Protein AF-A0A563DI06-F1 (afdb_monomer_lite)

Sequence (319 aa):
MKPRTPVGIIIIIAVCLITGAFLMLLQNFKFINNPIYLGTIVISIVLLLINNSIDSLIDAGKFKNLSEEEKNRYLELLKTPYFTRLWRDAFKRSKEEELGEIAILDHGYDGIQELDNQLPKWYIGLFAITITCGVIYFFAYIFTDFAHPIAEYDAEYKTQLAEIAEYEKTVPQATIETAQYNPEAIEEGEKIYNNLCITCHGEGATGGSGPNQTDDYWLNIVENDEFKNIVSVVWNGSKTNPTMRSFINSGELKGNDIVKVASYLVHLNETTKKNPDGSSAGKAPQGDIAPWVKNPQAIVEAAKKEGKEVKVVTEVSGN

Foldseek 3Di:
DADDDDLVVVLVVVLVVLQVVCCVVVVDDPCVPPPVSVVVSVVVSVVSVVVVVVVVVVVVVVLVPDDPVVNVVRVVNVVDDPVRCVVCVLVPADPCVVVVNFDWDPDDDPPHIDTPHDDDPVVVVVVVVVVVVVVVLVCCCVPHCPNPVVSVVVVVVVVVVVVVVVVCVVDPFADLVRQDQDLVLQVVLVVVCVVPVCVAQNDLSQGDVHHRLQFQFDPFAQAQDQLSSQLCCCQCNDPVDCVRHHCVVVVVDIRVSSSSNSNNSVVSNVPFDADQLRDGHHDDGDHAGGCNDPPRVSNQVVCVVVVHHHHYDNGNDHD

Radius of gyration: 40.08 Å; chains: 1; bounding box: 79×61×102 Å

Structure (mmCIF, N/CA/C/O backbone):
data_AF-A0A563DI06-F1
#
_entry.id   AF-A0A563DI06-F1
#
loop_
_atom_site.group_PDB
_atom_site.id
_atom_site.type_symbol
_atom_sit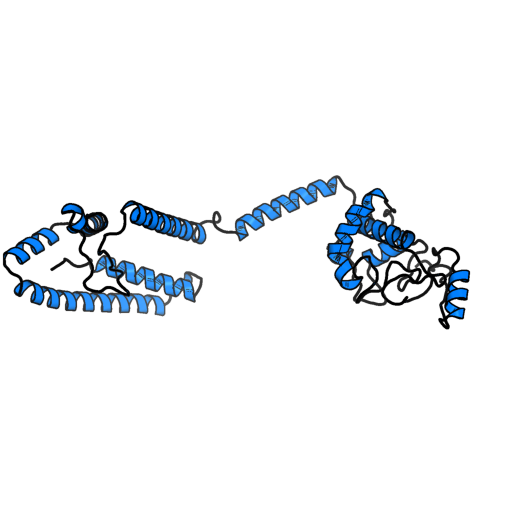e.label_atom_id
_atom_site.label_alt_id
_atom_site.label_comp_id
_atom_site.label_asym_id
_atom_site.label_entity_id
_atom_site.label_seq_id
_atom_site.pdbx_PDB_ins_code
_atom_site.Cartn_x
_atom_site.Cartn_y
_atom_site.Cartn_z
_atom_site.occupancy
_atom_site.B_iso_or_equiv
_atom_site.auth_seq_id
_atom_site.auth_comp_id
_atom_site.auth_asym_id
_atom_site.auth_atom_id
_atom_site.pdbx_PDB_model_num
ATOM 1 N N . MET A 1 1 ? -26.496 9.620 51.002 1.00 81.75 1 MET A N 1
ATOM 2 C CA . MET A 1 1 ? -25.947 8.327 50.511 1.00 81.75 1 MET A CA 1
ATOM 3 C C . MET A 1 1 ? -26.573 7.962 49.159 1.00 81.75 1 MET A C 1
ATOM 5 O O . MET A 1 1 ? -27.743 8.274 48.977 1.00 81.75 1 MET A O 1
ATOM 9 N N . LYS A 1 2 ? -25.844 7.348 48.209 1.00 83.00 2 LYS A N 1
ATOM 10 C CA . LYS A 1 2 ? -26.390 6.886 46.908 1.00 83.00 2 LYS A CA 1
ATOM 11 C C . LYS A 1 2 ? -26.472 5.352 46.875 1.00 83.00 2 LYS A C 1
ATOM 13 O O . LYS A 1 2 ? -25.539 4.728 47.374 1.00 83.00 2 LYS A O 1
ATOM 18 N N . PRO A 1 3 ? -27.522 4.733 46.299 1.00 88.06 3 PRO A N 1
ATOM 19 C CA . PRO A 1 3 ? -27.585 3.276 46.227 1.00 88.06 3 PRO A CA 1
ATOM 20 C C . PRO A 1 3 ? -26.597 2.724 45.194 1.00 88.06 3 PRO A C 1
ATOM 22 O O . PRO A 1 3 ? -26.403 3.317 44.129 1.00 88.06 3 PRO A O 1
ATOM 25 N N . ARG A 1 4 ? -25.993 1.577 45.504 1.00 88.44 4 ARG A N 1
ATOM 26 C CA . ARG A 1 4 ? -24.914 0.978 44.708 1.00 88.44 4 ARG A CA 1
ATOM 27 C C . ARG A 1 4 ? -25.365 0.395 43.374 1.00 88.44 4 ARG A C 1
ATOM 29 O O . ARG A 1 4 ? -26.551 0.131 43.151 1.00 88.44 4 ARG A O 1
ATOM 36 N N . THR A 1 5 ? -24.381 0.162 42.511 1.00 90.19 5 THR A N 1
ATOM 37 C CA . THR A 1 5 ? -24.525 -0.688 41.329 1.00 90.19 5 THR A CA 1
ATOM 38 C C . THR A 1 5 ? -24.765 -2.136 41.771 1.00 90.19 5 THR A C 1
ATOM 40 O O . THR A 1 5 ? -24.019 -2.634 42.614 1.00 90.19 5 THR A O 1
ATOM 43 N N . PRO A 1 6 ? -25.787 -2.824 41.234 1.00 93.56 6 PRO A N 1
ATOM 44 C CA . PRO A 1 6 ? -26.025 -4.235 41.510 1.00 93.56 6 PRO A CA 1
ATOM 45 C C . PRO A 1 6 ? -24.792 -5.097 41.219 1.00 93.56 6 PRO A C 1
ATOM 47 O O . PRO A 1 6 ? -24.194 -4.981 40.149 1.00 93.56 6 PRO A O 1
ATOM 50 N N . VAL A 1 7 ? -24.457 -6.016 42.130 1.00 94.00 7 VAL A N 1
ATOM 51 C CA . VAL A 1 7 ? -23.280 -6.896 41.998 1.00 94.00 7 VAL A CA 1
ATOM 52 C C . VAL A 1 7 ? -23.288 -7.712 40.703 1.00 94.00 7 VAL A C 1
ATOM 54 O O . VAL A 1 7 ? -22.243 -7.897 40.092 1.00 94.00 7 VAL A O 1
ATOM 57 N N . GLY A 1 8 ? -24.468 -8.120 40.222 1.00 94.12 8 GLY A N 1
ATOM 58 C CA . GLY A 1 8 ? -24.599 -8.830 38.948 1.00 94.12 8 GLY A CA 1
ATOM 59 C C . GLY A 1 8 ? -24.097 -8.017 37.751 1.00 94.12 8 GLY A C 1
ATOM 60 O O . GLY A 1 8 ? -23.449 -8.570 36.871 1.00 94.12 8 GLY A O 1
ATOM 61 N N . ILE A 1 9 ? -24.313 -6.698 37.745 1.00 92.19 9 ILE A N 1
ATOM 62 C CA . ILE A 1 9 ? -23.822 -5.814 36.675 1.00 92.19 9 ILE A CA 1
ATOM 63 C C . ILE A 1 9 ? -22.299 -5.696 36.744 1.00 92.19 9 ILE A C 1
ATOM 65 O O . ILE A 1 9 ? -21.632 -5.781 35.718 1.00 92.19 9 ILE A O 1
ATOM 69 N N . ILE A 1 10 ? -21.742 -5.564 37.951 1.00 93.56 10 ILE A N 1
ATOM 70 C CA . ILE A 1 10 ? -20.288 -5.512 38.163 1.00 93.56 10 ILE A CA 1
ATOM 71 C C . ILE A 1 10 ? -19.631 -6.817 37.688 1.00 93.56 10 ILE A C 1
ATOM 73 O O . ILE A 1 10 ? -18.612 -6.774 37.003 1.00 93.56 10 ILE A O 1
ATOM 77 N N . ILE A 1 11 ? -20.240 -7.967 37.995 1.00 96.94 11 ILE A N 1
ATOM 78 C CA . ILE A 1 11 ? -19.771 -9.280 37.538 1.00 96.94 11 ILE A CA 1
ATOM 79 C C . ILE A 1 11 ? -19.792 -9.366 36.009 1.00 96.94 11 ILE A C 1
ATOM 81 O O . ILE A 1 11 ? -18.790 -9.763 35.425 1.00 96.94 11 ILE A O 1
ATOM 85 N N . ILE A 1 12 ? -20.886 -8.963 35.353 1.00 95.88 12 ILE A N 1
ATOM 86 C CA . ILE A 1 12 ? -20.981 -8.981 33.883 1.00 95.88 12 ILE A CA 1
ATOM 87 C C . ILE A 1 12 ? -19.874 -8.125 33.260 1.00 95.88 12 ILE A C 1
ATOM 89 O O . ILE A 1 12 ? -19.160 -8.603 32.383 1.00 95.88 12 ILE A O 1
ATOM 93 N N . ILE A 1 13 ? -19.683 -6.895 33.748 1.00 93.12 13 ILE A N 1
ATOM 94 C CA . ILE A 1 13 ? -18.633 -5.994 33.252 1.00 93.12 13 ILE A CA 1
ATOM 95 C C . ILE A 1 13 ? -17.251 -6.633 33.425 1.00 93.12 13 ILE A C 1
ATOM 97 O O . ILE A 1 13 ? -16.466 -6.659 32.480 1.00 93.12 13 ILE A O 1
ATOM 101 N N . ALA A 1 14 ? -16.957 -7.187 34.603 1.00 95.50 14 ALA A N 1
ATOM 102 C CA . ALA A 1 14 ? -15.674 -7.829 34.866 1.00 95.50 14 ALA A CA 1
ATOM 103 C C . ALA A 1 14 ? -15.435 -9.046 33.959 1.00 95.50 14 ALA A C 1
ATOM 105 O O . ALA A 1 14 ? -14.349 -9.180 33.399 1.00 95.50 14 ALA A O 1
ATOM 106 N N . VAL A 1 15 ? -16.446 -9.896 33.755 1.00 96.44 15 VAL A N 1
ATOM 107 C CA . VAL A 1 15 ? -16.366 -11.042 32.835 1.00 96.44 15 VAL A CA 1
ATOM 108 C C . VAL A 1 15 ? -16.102 -10.567 31.406 1.00 96.44 15 VAL A C 1
ATOM 110 O O . VAL A 1 15 ? -15.218 -11.113 30.748 1.00 96.44 15 VAL A O 1
ATOM 113 N N . CYS A 1 16 ? -16.797 -9.528 30.934 1.00 94.00 16 CYS A N 1
ATOM 114 C CA . CYS A 1 16 ? -16.559 -8.947 29.611 1.00 94.00 16 CYS A CA 1
ATOM 115 C C . CYS A 1 16 ? -15.131 -8.404 29.466 1.00 94.00 16 CYS A C 1
ATOM 117 O O . CYS A 1 16 ? -14.481 -8.688 28.464 1.00 94.00 16 CYS A O 1
ATOM 119 N N . LEU A 1 17 ? -14.619 -7.678 30.466 1.00 93.12 17 LEU A N 1
ATOM 120 C CA . LEU A 1 17 ? -13.257 -7.132 30.448 1.00 93.12 17 LEU A CA 1
ATOM 121 C C . LEU A 1 17 ? -12.192 -8.235 30.452 1.00 93.12 17 LEU A C 1
ATOM 123 O O . LEU A 1 17 ? -11.255 -8.182 29.659 1.00 93.12 17 LEU A O 1
ATOM 127 N N . ILE A 1 18 ? -12.352 -9.256 31.298 1.00 95.94 18 ILE A N 1
ATOM 128 C CA . ILE A 1 18 ? -11.434 -10.402 31.351 1.00 95.94 18 ILE A CA 1
ATOM 129 C C . ILE A 1 18 ? -11.468 -11.161 30.020 1.00 95.94 18 ILE A C 1
ATOM 131 O O . ILE A 1 18 ? -10.420 -11.449 29.449 1.00 95.94 18 ILE A O 1
ATOM 135 N N . THR A 1 19 ? -12.659 -11.430 29.480 1.00 94.38 19 THR A N 1
ATOM 136 C CA . THR A 1 19 ? -12.814 -12.101 28.179 1.00 94.38 19 THR A CA 1
ATOM 137 C C . THR A 1 19 ? -12.170 -11.290 27.056 1.00 94.38 19 THR A C 1
ATOM 139 O O . THR A 1 19 ? -11.451 -11.852 26.234 1.00 94.38 19 THR A O 1
ATOM 142 N N . GLY A 1 20 ? -12.374 -9.969 27.047 1.00 91.31 20 GLY A N 1
ATOM 143 C CA . GLY A 1 20 ? -11.749 -9.058 26.091 1.00 91.31 20 GLY A CA 1
ATOM 144 C C . GLY A 1 20 ? -10.223 -9.070 26.181 1.00 91.31 20 GLY A C 1
ATOM 145 O O . GLY A 1 20 ? -9.556 -9.145 25.154 1.00 91.31 20 GLY A O 1
ATOM 146 N N . ALA A 1 21 ? -9.660 -9.088 27.393 1.00 92.88 21 ALA A N 1
ATOM 147 C CA . ALA A 1 21 ? -8.215 -9.184 27.595 1.00 92.88 21 ALA A CA 1
ATOM 148 C C . ALA A 1 21 ? -7.636 -10.508 27.062 1.00 92.88 21 ALA A C 1
ATOM 150 O O . ALA A 1 21 ? -6.609 -10.502 26.384 1.00 92.88 21 ALA A O 1
ATOM 151 N N . PHE A 1 22 ? -8.309 -11.639 27.305 1.00 95.62 22 PHE A N 1
ATOM 152 C CA . PHE A 1 22 ? -7.900 -12.936 26.751 1.00 95.62 22 PHE A CA 1
ATOM 153 C C . PHE A 1 22 ? -8.015 -12.976 25.225 1.00 95.62 22 PHE A C 1
ATOM 155 O O . PHE A 1 22 ? -7.110 -13.478 24.560 1.00 95.62 22 PHE A O 1
ATOM 162 N N . LEU A 1 23 ? -9.089 -12.416 24.661 1.00 92.38 23 LEU A N 1
ATOM 163 C CA . LEU A 1 23 ? -9.268 -12.322 23.214 1.00 92.38 23 LEU A CA 1
ATOM 164 C C . LEU A 1 23 ? -8.180 -11.459 22.568 1.00 92.38 23 LEU A C 1
ATOM 166 O O . LEU A 1 23 ? -7.648 -11.839 21.532 1.00 92.38 23 LEU A O 1
ATOM 170 N N . MET A 1 24 ? -7.804 -10.347 23.201 1.00 90.75 24 MET A N 1
ATOM 171 C CA . MET A 1 24 ? -6.736 -9.471 22.720 1.00 90.75 24 MET A CA 1
ATOM 172 C C . MET A 1 24 ? -5.363 -10.161 22.744 1.00 90.75 24 MET A C 1
ATOM 174 O O . MET A 1 24 ? -4.593 -10.021 21.799 1.00 90.75 24 MET A O 1
ATOM 178 N N . LEU A 1 25 ? -5.063 -10.923 23.801 1.00 91.25 25 LEU A N 1
ATOM 179 C CA . LEU A 1 25 ? -3.773 -11.606 23.964 1.00 91.25 25 LEU A CA 1
ATOM 180 C C . LEU A 1 25 ? -3.636 -12.859 23.094 1.00 91.25 25 LEU A C 1
ATOM 182 O O . LEU A 1 25 ? -2.549 -13.147 22.603 1.00 91.25 25 LEU A O 1
ATOM 186 N N . LEU A 1 26 ? -4.714 -13.630 22.933 1.00 91.56 26 LEU A N 1
ATOM 187 C CA . LEU A 1 26 ? -4.677 -14.933 22.261 1.00 91.56 26 LEU A CA 1
ATOM 188 C C . LEU A 1 26 ? -5.223 -14.887 20.828 1.00 91.56 26 LEU A C 1
ATOM 190 O O . LEU A 1 26 ? -5.021 -15.839 20.078 1.00 91.56 26 LEU A O 1
ATOM 194 N N . GLN A 1 27 ? -5.914 -13.808 20.448 1.00 89.81 27 GLN A N 1
ATOM 195 C CA . GLN A 1 27 ? -6.465 -13.560 19.108 1.00 89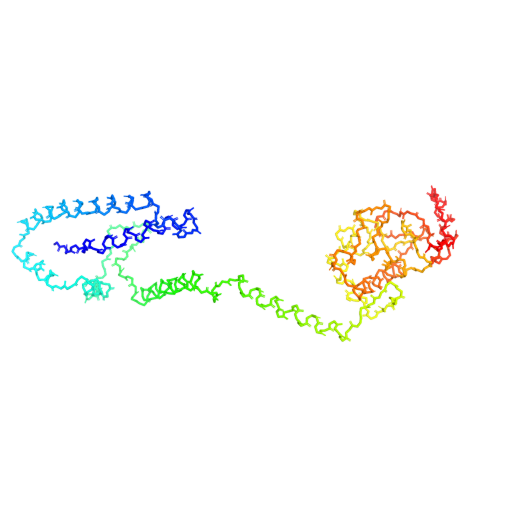.81 27 GLN A CA 1
ATOM 196 C C . GLN A 1 27 ? -7.385 -14.672 18.566 1.00 89.81 27 GLN A C 1
ATOM 198 O O . GLN A 1 27 ? -7.560 -14.824 17.361 1.00 89.81 27 GLN A O 1
ATOM 203 N N . ASN A 1 28 ? -7.984 -15.485 19.440 1.00 90.56 28 ASN A N 1
ATOM 204 C CA . ASN A 1 28 ? -8.944 -16.529 19.073 1.00 90.56 28 ASN A CA 1
ATOM 205 C C . ASN A 1 28 ? -9.830 -16.896 20.272 1.00 90.56 28 ASN A C 1
ATOM 207 O O . ASN A 1 28 ? -9.439 -16.641 21.400 1.00 90.56 28 ASN A O 1
ATOM 211 N N . PHE A 1 29 ? -10.975 -17.554 20.064 1.00 92.00 29 PHE A N 1
ATOM 212 C CA . PHE A 1 29 ? -11.907 -17.933 21.146 1.00 92.00 29 PHE A CA 1
ATOM 213 C C . PHE A 1 29 ? -11.662 -19.315 21.784 1.00 92.00 29 PHE A C 1
ATOM 215 O O . PHE A 1 29 ? -12.406 -19.722 22.677 1.00 92.00 29 PHE A O 1
ATOM 222 N N . LYS A 1 30 ? -10.621 -20.063 21.386 1.00 92.50 30 LYS A N 1
ATOM 223 C CA . LYS A 1 30 ? -10.380 -21.423 21.918 1.00 92.50 30 LYS A CA 1
ATOM 224 C C . LYS A 1 30 ? -10.053 -21.423 23.415 1.00 92.50 30 LYS A C 1
ATOM 226 O O . LYS A 1 30 ? -10.205 -22.451 24.073 1.00 92.50 30 LYS A O 1
ATOM 231 N N . PHE A 1 31 ? -9.643 -20.281 23.969 1.00 94.50 31 PHE A N 1
ATOM 232 C CA . PHE A 1 31 ? -9.343 -20.137 25.393 1.00 94.50 31 PHE A CA 1
ATOM 233 C C . PHE A 1 31 ? -10.563 -20.269 26.309 1.00 94.50 31 PHE A C 1
ATOM 235 O O . PHE A 1 31 ? -10.370 -20.474 27.501 1.00 94.50 31 PHE A O 1
ATOM 242 N N . ILE A 1 32 ? -11.798 -20.173 25.800 1.00 95.81 32 ILE A N 1
ATOM 243 C CA . ILE A 1 32 ? -13.008 -20.216 26.642 1.00 95.81 32 ILE A CA 1
ATOM 244 C C . ILE A 1 32 ? -13.086 -21.516 27.460 1.00 95.81 32 ILE A C 1
ATOM 246 O O . ILE A 1 32 ? -13.534 -21.504 28.603 1.00 95.81 32 ILE A O 1
ATOM 250 N N . ASN A 1 33 ? -12.588 -22.625 26.908 1.00 93.31 33 ASN A N 1
ATOM 251 C CA . ASN A 1 33 ? -12.546 -23.921 27.592 1.00 93.31 33 ASN A CA 1
ATOM 252 C C . ASN A 1 33 ? -11.221 -24.169 28.337 1.00 93.31 33 ASN A C 1
ATOM 254 O O . ASN A 1 33 ? -10.995 -25.261 28.854 1.00 93.31 33 ASN A O 1
ATOM 258 N N . ASN A 1 34 ? -10.314 -23.189 28.371 1.00 95.31 34 ASN A N 1
ATOM 259 C CA . ASN A 1 34 ? -9.024 -23.325 29.033 1.00 95.31 34 ASN A CA 1
ATOM 260 C C . ASN A 1 34 ? -9.197 -23.222 30.564 1.00 95.31 34 ASN A C 1
ATOM 262 O O . ASN A 1 34 ? -9.802 -22.255 31.040 1.00 95.31 34 ASN A O 1
ATOM 266 N N . PRO A 1 35 ? -8.623 -24.152 31.354 1.00 96.88 35 PRO A N 1
ATOM 267 C CA . PRO A 1 35 ? -8.695 -24.113 32.814 1.00 96.88 35 PRO A CA 1
ATOM 268 C C . PRO A 1 35 ? -8.202 -22.804 33.440 1.00 96.88 35 PRO A C 1
ATOM 270 O O . PRO A 1 35 ? -8.744 -22.381 34.456 1.00 96.88 35 PRO A O 1
ATOM 273 N N . ILE A 1 36 ? -7.207 -22.145 32.836 1.00 95.94 36 ILE A N 1
ATOM 274 C CA . ILE A 1 36 ? -6.675 -20.865 33.321 1.00 95.94 36 ILE A CA 1
ATOM 275 C C . ILE A 1 36 ? -7.743 -19.779 33.205 1.00 95.94 36 ILE A C 1
ATOM 277 O O . ILE A 1 36 ? -8.025 -19.109 34.191 1.00 95.94 36 ILE A O 1
ATOM 281 N N . TYR A 1 37 ? -8.376 -19.646 32.036 1.00 97.19 37 TYR A N 1
ATOM 282 C CA . TYR A 1 37 ? -9.444 -18.668 31.817 1.00 97.19 37 TYR A CA 1
ATOM 283 C C . TYR A 1 37 ? -10.618 -18.902 32.775 1.00 97.19 37 TYR A C 1
ATOM 285 O O . TYR A 1 37 ? -11.043 -17.983 33.475 1.00 97.19 37 TYR A O 1
ATOM 293 N N . LEU A 1 38 ? -11.095 -20.148 32.869 1.00 97.38 38 LEU A N 1
ATOM 294 C CA . LEU A 1 38 ? -12.183 -20.513 33.779 1.00 97.38 38 LEU A CA 1
ATOM 295 C C . LEU A 1 38 ? -11.813 -20.228 35.241 1.00 97.38 38 LEU A C 1
ATOM 297 O O . LEU A 1 38 ? -12.615 -19.656 35.980 1.00 97.38 38 LEU A O 1
ATOM 301 N N . GLY A 1 39 ? -10.585 -20.564 35.645 1.00 97.75 39 GLY A N 1
ATOM 302 C CA . GLY A 1 39 ? -10.052 -20.264 36.970 1.00 97.75 39 GLY A CA 1
ATOM 303 C C . GLY A 1 39 ? -10.017 -18.764 37.258 1.00 97.75 39 GLY A C 1
ATOM 304 O O . GLY A 1 39 ? -10.474 -18.342 38.319 1.00 97.75 39 GLY A O 1
ATOM 305 N N . THR A 1 40 ? -9.550 -17.945 36.310 1.00 97.31 40 THR A N 1
ATOM 306 C CA . THR A 1 40 ? -9.557 -16.480 36.432 1.00 97.31 40 THR A CA 1
ATOM 307 C C . THR A 1 40 ? -10.975 -15.947 36.625 1.00 97.31 40 THR A C 1
ATOM 309 O O . THR A 1 40 ? -11.203 -15.191 37.564 1.00 97.31 40 THR A O 1
ATOM 312 N N . ILE A 1 41 ? -11.943 -16.382 35.809 1.00 97.94 41 ILE A N 1
ATOM 313 C CA . ILE A 1 41 ? -13.345 -15.952 35.931 1.00 97.94 41 ILE A CA 1
ATOM 314 C C . ILE A 1 41 ? -13.916 -16.303 37.309 1.00 97.94 41 ILE A C 1
ATOM 316 O O . ILE A 1 41 ? -14.486 -15.439 37.976 1.00 97.94 41 ILE A O 1
ATOM 320 N N . VAL A 1 42 ? -13.732 -17.544 37.768 1.00 98.12 42 VAL A N 1
ATOM 321 C CA . VAL A 1 42 ? -14.237 -17.995 39.074 1.00 98.12 42 VAL A CA 1
ATOM 322 C C . VAL A 1 42 ? -13.609 -17.194 40.215 1.00 98.12 42 VAL A C 1
ATOM 324 O O . VAL A 1 42 ? -14.336 -16.682 41.066 1.00 98.12 42 VAL A O 1
ATOM 327 N N . ILE A 1 43 ? -12.281 -17.034 40.223 1.00 98.00 43 ILE A N 1
ATOM 328 C CA . ILE A 1 43 ? -11.572 -16.267 41.258 1.00 98.00 43 ILE A CA 1
ATOM 329 C C . ILE A 1 43 ? -12.053 -14.813 41.270 1.00 98.00 43 ILE A C 1
ATOM 331 O O . ILE A 1 43 ? -12.370 -14.282 42.334 1.00 98.00 43 ILE A O 1
ATOM 335 N N . SER A 1 44 ? -12.170 -14.174 40.103 1.00 97.44 44 SER A N 1
ATOM 336 C CA . SER A 1 44 ? -12.657 -12.798 39.996 1.00 97.44 44 SER A CA 1
ATOM 337 C C . SER A 1 44 ? -14.089 -12.645 40.508 1.00 97.44 44 SER A C 1
ATOM 339 O O . SER A 1 44 ? -14.362 -11.703 41.249 1.00 97.44 44 SER A O 1
ATOM 341 N N . ILE A 1 45 ? -14.996 -13.577 40.192 1.00 97.69 45 ILE A N 1
ATOM 342 C CA . ILE A 1 45 ? -16.372 -13.559 40.717 1.00 97.69 45 ILE A CA 1
ATOM 343 C C . ILE A 1 45 ? -16.366 -13.673 42.244 1.00 97.69 45 ILE A C 1
ATOM 345 O O . ILE A 1 45 ? -17.042 -12.894 42.915 1.00 97.69 45 ILE A O 1
ATOM 349 N N . VAL A 1 46 ? -15.583 -14.597 42.806 1.00 97.88 46 VAL A N 1
ATOM 350 C CA . VAL A 1 46 ? -15.478 -14.771 44.263 1.00 97.88 46 VAL A CA 1
ATOM 351 C C . VAL A 1 46 ? -14.965 -13.494 44.932 1.00 97.88 46 VAL A C 1
ATOM 353 O O . VAL A 1 46 ? -15.573 -13.027 45.895 1.00 97.88 46 VAL A O 1
ATOM 356 N N . LEU A 1 47 ? -13.904 -12.881 44.400 1.00 97.38 47 LEU A N 1
ATOM 357 C CA . LEU A 1 47 ? -13.365 -11.622 44.922 1.00 97.38 47 LEU A CA 1
ATOM 358 C C . LEU A 1 47 ? -14.394 -10.484 44.866 1.00 97.38 47 LEU A C 1
ATOM 360 O O . LEU A 1 47 ? -14.527 -9.733 45.831 1.00 97.38 47 LEU A O 1
ATOM 364 N N . LEU A 1 48 ? -15.170 -10.383 43.783 1.00 97.19 48 LEU A N 1
ATOM 365 C CA . LEU A 1 48 ? -16.232 -9.382 43.653 1.00 97.19 48 LEU A CA 1
ATOM 366 C C . LEU A 1 48 ? -17.377 -9.603 44.650 1.00 97.19 48 LEU A C 1
ATOM 368 O O . LEU A 1 48 ? -17.906 -8.634 45.193 1.00 97.19 48 LEU A O 1
ATOM 372 N N . LEU A 1 49 ? -17.746 -10.856 44.933 1.00 97.06 49 LEU A N 1
ATOM 373 C CA . LEU A 1 49 ? -18.761 -11.185 45.940 1.00 97.06 49 LEU A CA 1
ATOM 374 C C . LEU A 1 49 ? -18.283 -10.874 47.366 1.00 97.06 49 LEU A C 1
ATOM 376 O O . LEU A 1 49 ? -19.063 -10.357 48.174 1.00 97.06 49 LEU A O 1
ATOM 380 N N . ILE A 1 50 ? -17.004 -11.134 47.662 1.00 96.69 50 ILE A N 1
ATOM 381 C CA . ILE A 1 50 ? -16.369 -10.744 48.928 1.00 96.69 50 ILE A CA 1
ATOM 382 C C . ILE A 1 50 ? -16.390 -9.222 49.058 1.00 96.69 50 ILE A C 1
ATOM 384 O O . ILE A 1 50 ? -16.872 -8.705 50.067 1.00 96.69 50 ILE A O 1
ATOM 388 N N . ASN A 1 51 ? -15.946 -8.503 48.024 1.00 95.88 51 ASN A N 1
ATOM 389 C CA . ASN A 1 51 ? -15.936 -7.045 48.035 1.00 95.88 51 ASN A CA 1
ATOM 390 C C . ASN A 1 51 ? -17.349 -6.475 48.223 1.00 95.88 51 ASN A C 1
ATOM 392 O O . ASN A 1 51 ? -17.552 -5.641 49.095 1.00 95.88 51 ASN A O 1
ATOM 396 N N . ASN A 1 52 ? -18.349 -7.004 47.507 1.00 95.56 52 ASN A N 1
ATOM 397 C CA . ASN A 1 52 ? -19.749 -6.607 47.673 1.00 95.56 52 ASN A CA 1
ATOM 398 C C . ASN A 1 52 ? -20.260 -6.837 49.108 1.00 95.56 52 ASN A C 1
ATOM 400 O O . ASN A 1 52 ? -21.031 -6.033 49.628 1.00 95.56 52 ASN A O 1
ATOM 404 N N . SER A 1 53 ? -19.820 -7.912 49.765 1.00 94.56 53 SER A N 1
ATOM 405 C CA . SER A 1 53 ? -20.176 -8.199 51.161 1.00 94.56 53 SER A CA 1
ATOM 406 C C . SER A 1 53 ? -19.541 -7.205 52.138 1.00 94.56 53 SER A C 1
ATOM 408 O O . SER A 1 53 ? -20.230 -6.684 53.016 1.00 94.56 53 SER A O 1
ATOM 410 N N . ILE A 1 54 ? -18.248 -6.904 51.968 1.00 95.31 54 ILE A N 1
ATOM 411 C CA . ILE A 1 54 ? -17.526 -5.890 52.759 1.00 95.31 54 ILE A CA 1
ATOM 412 C C . ILE A 1 54 ? -18.203 -4.534 52.598 1.00 95.31 54 ILE A C 1
ATOM 414 O O . ILE A 1 54 ? -18.536 -3.860 53.574 1.00 95.31 54 ILE A O 1
ATOM 418 N N . ASP A 1 55 ? -18.473 -4.179 51.350 1.00 93.12 55 ASP A N 1
ATOM 419 C CA . ASP A 1 55 ? -19.212 -2.997 50.986 1.00 93.12 55 ASP A CA 1
ATOM 420 C C . ASP A 1 55 ? -20.548 -2.983 51.750 1.00 93.12 55 ASP A C 1
ATOM 422 O O . ASP A 1 55 ? -20.870 -1.994 52.411 1.00 93.12 55 ASP A O 1
ATOM 426 N N . SER A 1 56 ? -21.371 -4.035 51.729 1.00 91.75 56 SER A N 1
ATOM 427 C CA . SER A 1 56 ? -22.661 -4.049 52.450 1.00 91.75 56 SER A CA 1
ATOM 428 C C . SER A 1 56 ? -22.538 -3.704 53.940 1.00 91.75 56 SER A C 1
ATOM 430 O O . SER A 1 56 ? -23.390 -2.985 54.466 1.00 91.75 56 SER A O 1
ATOM 432 N N . LEU A 1 57 ? -21.458 -4.123 54.604 1.00 93.50 57 LEU A N 1
ATOM 433 C CA . LEU A 1 57 ? -21.179 -3.761 55.998 1.00 93.50 57 LEU A CA 1
ATOM 434 C C . LEU A 1 57 ? -20.847 -2.271 56.154 1.00 93.50 57 LEU A C 1
ATOM 436 O O . LEU A 1 57 ? -21.369 -1.608 57.054 1.00 93.50 57 LEU A O 1
ATOM 440 N N . ILE A 1 58 ? -20.025 -1.726 55.254 1.00 92.31 58 ILE A N 1
ATOM 441 C CA . ILE A 1 58 ? -19.685 -0.296 55.227 1.00 92.31 58 ILE A CA 1
ATOM 442 C C . ILE A 1 58 ? -20.948 0.552 55.030 1.00 92.31 58 ILE A C 1
ATOM 444 O O . ILE A 1 58 ? -21.132 1.564 55.708 1.00 92.31 58 ILE A O 1
ATOM 448 N N . ASP A 1 59 ? -21.840 0.137 54.128 1.00 89.94 59 ASP A N 1
ATOM 449 C CA . ASP A 1 59 ? -23.090 0.851 53.865 1.00 89.94 59 ASP A CA 1
ATOM 450 C C . ASP A 1 59 ? -24.040 0.809 55.059 1.00 89.94 59 ASP A C 1
ATOM 452 O O . ASP A 1 59 ? -24.638 1.831 55.394 1.00 89.94 59 ASP A O 1
ATOM 456 N N . ALA A 1 60 ? -24.134 -0.329 55.748 1.00 90.75 60 ALA A N 1
ATOM 457 C CA . ALA A 1 60 ? -24.906 -0.428 56.982 1.00 90.75 60 ALA A CA 1
ATOM 458 C C . ALA A 1 60 ? -24.377 0.535 58.060 1.00 90.75 60 ALA A C 1
ATOM 460 O O . ALA A 1 60 ? -25.165 1.166 58.764 1.00 90.75 60 ALA A O 1
ATOM 461 N N . GLY A 1 61 ? -23.052 0.694 58.166 1.00 92.44 61 GLY A N 1
ATOM 462 C CA . GLY A 1 61 ? -22.425 1.681 59.049 1.00 92.44 61 GLY A CA 1
ATOM 463 C C . GLY A 1 61 ? -22.770 3.121 58.661 1.00 92.44 61 GLY A C 1
ATOM 464 O O . GLY A 1 61 ? -23.225 3.894 59.501 1.00 92.44 61 GLY A O 1
ATOM 465 N N . LYS A 1 62 ? -22.629 3.468 57.375 1.00 91.12 62 LYS A N 1
ATOM 466 C CA . LYS A 1 62 ? -22.978 4.799 56.851 1.00 91.12 62 LYS A CA 1
ATOM 467 C C . LYS A 1 62 ? -24.452 5.133 57.071 1.00 91.12 62 LYS A C 1
ATOM 469 O O . LYS A 1 62 ? -24.757 6.245 57.485 1.00 91.12 62 LYS A O 1
ATOM 474 N N . PHE A 1 63 ? -25.351 4.177 56.841 1.00 92.75 63 PHE A N 1
ATOM 475 C CA . PHE A 1 63 ? -26.794 4.370 56.981 1.00 92.75 63 PHE A CA 1
ATOM 476 C C . PHE A 1 63 ? -27.214 4.706 58.421 1.00 92.75 63 PHE A C 1
ATOM 478 O O . PHE A 1 63 ? -28.119 5.515 58.621 1.00 92.75 63 PHE A O 1
ATOM 485 N N . LYS A 1 64 ? -26.535 4.146 59.434 1.00 92.50 64 LYS A N 1
ATOM 486 C CA . LYS A 1 64 ? -26.797 4.468 60.850 1.00 92.50 64 LYS A CA 1
ATOM 487 C C . LYS A 1 64 ? -26.507 5.928 61.195 1.00 92.50 64 LYS A C 1
ATOM 489 O O . LYS A 1 64 ? -27.200 6.485 62.038 1.00 92.50 64 LYS A O 1
ATOM 494 N N . ASN A 1 65 ? -25.524 6.528 60.527 1.00 92.25 65 ASN A N 1
ATOM 495 C CA . ASN A 1 65 ? -25.059 7.889 60.794 1.00 92.25 65 ASN A CA 1
ATOM 496 C C . ASN A 1 65 ? -25.838 8.968 60.019 1.00 92.25 65 ASN A C 1
ATOM 498 O O . ASN A 1 65 ? -25.502 10.143 60.127 1.00 92.25 65 ASN A O 1
ATOM 502 N N . LEU A 1 66 ? -26.844 8.590 59.223 1.00 92.44 66 LEU A N 1
ATOM 503 C CA . LEU A 1 66 ? -27.689 9.532 58.485 1.00 92.44 66 LEU A CA 1
ATOM 504 C C . LEU A 1 66 ? -28.770 10.141 59.388 1.00 92.44 66 LEU A C 1
ATOM 506 O O . LEU A 1 66 ? -29.270 9.483 60.305 1.00 92.44 66 LEU A O 1
ATOM 510 N N . SER A 1 67 ? -29.190 11.368 59.079 1.00 94.50 67 SER A N 1
ATOM 511 C CA . SER A 1 67 ? -30.416 11.946 59.641 1.00 94.50 67 SER A CA 1
ATOM 512 C C . SER A 1 67 ? -31.664 11.173 59.183 1.00 94.50 67 SER A C 1
ATOM 514 O O . SER A 1 67 ? -31.640 10.466 58.173 1.00 94.50 67 SER A O 1
ATOM 516 N N . GLU A 1 68 ? -32.784 11.300 59.902 1.00 93.75 68 GLU A N 1
ATOM 517 C CA . GLU A 1 68 ? -34.033 10.605 59.538 1.00 93.75 68 GLU A CA 1
ATOM 518 C C . GLU A 1 68 ? -34.560 11.010 58.152 1.00 93.75 68 GLU A C 1
ATOM 520 O O . GLU A 1 68 ? -35.051 10.171 57.394 1.00 93.75 68 GLU A O 1
ATOM 525 N N . GLU A 1 69 ? -34.385 12.274 57.767 1.00 92.31 69 GLU A N 1
ATOM 526 C CA . GLU A 1 69 ? -34.746 12.756 56.432 1.00 92.31 69 GLU A CA 1
ATOM 527 C C . GLU A 1 69 ? -33.894 12.087 55.340 1.00 92.31 69 GLU A C 1
ATOM 529 O O . GLU A 1 69 ? -34.411 11.581 54.339 1.00 92.31 69 GLU A O 1
ATOM 534 N N . GLU A 1 70 ? -32.580 11.997 55.557 1.00 89.81 70 GLU A N 1
ATOM 535 C CA . GLU A 1 70 ? -31.661 11.341 54.626 1.00 89.81 70 GLU A CA 1
ATOM 536 C C . GLU A 1 70 ? -31.909 9.834 54.514 1.00 89.81 70 GLU A C 1
ATOM 538 O O . GLU A 1 70 ? -31.787 9.276 53.417 1.00 89.81 70 GLU A O 1
ATOM 543 N N . LYS A 1 71 ? -32.277 9.170 55.619 1.00 92.38 71 LYS A N 1
ATOM 544 C CA . LYS A 1 71 ? -32.666 7.752 55.616 1.00 92.38 71 LYS A CA 1
ATOM 545 C C . LYS A 1 71 ? -33.906 7.529 54.761 1.00 92.38 71 LYS A C 1
ATOM 547 O O . LYS A 1 71 ? -33.881 6.663 53.886 1.00 92.38 71 LYS A O 1
ATOM 552 N N . ASN A 1 72 ? -34.954 8.328 54.958 1.00 92.38 72 ASN A N 1
ATOM 553 C CA . ASN A 1 72 ? -36.195 8.220 54.188 1.00 92.38 72 ASN A CA 1
ATOM 554 C C . ASN A 1 72 ? -35.950 8.436 52.691 1.00 92.38 72 ASN A C 1
ATOM 556 O O . ASN A 1 72 ? -36.368 7.617 51.870 1.00 92.38 72 ASN A O 1
ATOM 560 N N . ARG A 1 73 ? -35.167 9.462 52.337 1.00 89.44 73 ARG A N 1
ATOM 561 C CA . ARG A 1 73 ? -34.768 9.720 50.948 1.00 89.44 73 ARG A CA 1
ATOM 562 C C . ARG A 1 73 ? -33.977 8.557 50.344 1.00 89.44 73 ARG A C 1
ATOM 564 O O . ARG A 1 73 ? -34.173 8.208 49.181 1.00 89.44 73 ARG A O 1
ATOM 571 N N . TYR A 1 74 ? -33.075 7.943 51.108 1.00 89.94 74 TYR A N 1
ATOM 572 C CA . TYR A 1 74 ? -32.310 6.784 50.646 1.00 89.94 74 TYR A CA 1
ATOM 573 C C . TYR A 1 74 ? -33.197 5.551 50.414 1.00 89.94 74 TYR A C 1
ATOM 575 O O . TYR A 1 74 ? -33.071 4.890 49.382 1.00 89.94 74 TYR A O 1
ATOM 583 N N . LEU A 1 75 ? -34.125 5.268 51.332 1.00 91.19 75 LEU A N 1
ATOM 584 C CA . LEU A 1 75 ? -35.082 4.164 51.204 1.00 91.19 75 LEU A CA 1
ATOM 585 C C . LEU A 1 75 ? -36.012 4.347 50.002 1.00 91.19 75 LEU A C 1
ATOM 587 O O . LEU A 1 75 ? -36.341 3.379 49.320 1.00 91.19 75 LEU A O 1
ATOM 591 N N . GLU A 1 76 ? -36.407 5.580 49.702 1.00 90.38 76 GLU A N 1
ATOM 592 C CA . GLU A 1 76 ? -37.192 5.884 48.509 1.00 90.38 76 GLU A CA 1
ATOM 593 C C . GLU A 1 76 ? -36.389 5.665 47.219 1.00 90.38 76 GLU A C 1
ATOM 595 O O . GLU A 1 76 ? -36.883 5.049 46.274 1.00 90.38 76 GLU A O 1
ATOM 600 N N . LEU A 1 77 ? -35.110 6.057 47.199 1.00 87.06 77 LEU A N 1
ATOM 601 C CA . LEU A 1 77 ? -34.217 5.787 46.068 1.00 87.06 77 LEU A CA 1
ATOM 602 C C . LEU A 1 77 ? -34.012 4.285 45.811 1.00 87.06 77 LEU A C 1
ATOM 604 O O . LEU A 1 77 ? -33.850 3.891 44.652 1.00 87.06 77 LEU A O 1
ATOM 608 N N . LEU A 1 78 ? -34.041 3.443 46.850 1.00 88.88 78 LEU A N 1
ATOM 609 C CA . LEU A 1 78 ? -33.957 1.982 46.716 1.00 88.88 78 LEU A CA 1
ATOM 610 C C . LEU A 1 78 ? -35.182 1.364 46.027 1.00 88.88 78 LEU A C 1
ATOM 612 O O . LEU A 1 78 ? -35.051 0.305 45.420 1.00 88.88 78 LEU A O 1
ATOM 616 N N . LYS A 1 79 ? -36.348 2.026 46.064 1.00 91.94 79 LYS A N 1
ATOM 617 C CA . LYS A 1 79 ? -37.558 1.563 45.359 1.00 91.94 79 LYS A CA 1
ATOM 618 C C . LYS A 1 79 ? -37.456 1.737 43.843 1.00 91.94 79 LYS A C 1
ATOM 620 O O . LYS A 1 79 ? -38.186 1.085 43.103 1.00 91.94 79 LYS A O 1
ATOM 625 N N . THR A 1 80 ? -36.569 2.613 43.366 1.00 88.69 80 THR A N 1
ATOM 626 C CA . THR A 1 80 ? -36.369 2.831 41.927 1.00 88.69 80 THR A CA 1
ATOM 627 C C . THR A 1 80 ? -35.398 1.800 41.335 1.00 88.69 80 THR A C 1
ATOM 629 O O . THR A 1 80 ? -34.295 1.643 41.871 1.00 88.69 80 THR A O 1
ATOM 632 N N . PRO A 1 81 ? -35.748 1.114 40.225 1.00 92.06 81 PRO A N 1
ATOM 633 C CA . PRO A 1 81 ? -34.848 0.168 39.569 1.00 92.06 81 PRO A CA 1
ATOM 634 C C . PRO A 1 81 ? -33.533 0.819 39.129 1.00 92.06 81 PRO A C 1
ATOM 636 O O . PRO A 1 81 ? -33.501 1.993 38.750 1.00 92.06 81 PRO A O 1
ATOM 639 N N . TYR A 1 82 ? -32.447 0.038 39.125 1.00 89.31 82 TYR A N 1
ATOM 640 C CA . TYR A 1 82 ? -31.105 0.538 38.809 1.00 89.31 82 TYR A CA 1
ATOM 641 C C . TYR A 1 82 ? -31.030 1.223 37.441 1.00 89.31 82 TYR A C 1
ATOM 643 O O . TYR A 1 82 ? -30.572 2.359 37.368 1.00 89.31 82 TYR A O 1
ATOM 651 N N . PHE A 1 83 ? -31.509 0.575 36.374 1.00 85.25 83 PHE A N 1
ATOM 652 C CA . PHE A 1 83 ? -31.425 1.134 35.021 1.00 85.25 83 PHE A CA 1
ATOM 653 C C . PHE A 1 83 ? -32.280 2.391 34.856 1.00 85.25 83 PHE A C 1
ATOM 655 O O . PHE A 1 83 ? -31.850 3.339 34.209 1.00 85.25 83 PHE A O 1
ATOM 662 N N . THR A 1 84 ? -33.447 2.449 35.502 1.00 86.19 84 THR A N 1
ATOM 663 C CA . THR A 1 84 ? -34.286 3.654 35.519 1.00 86.19 84 THR A CA 1
ATOM 664 C C . THR A 1 84 ? -33.574 4.809 36.213 1.00 86.19 84 THR A C 1
ATOM 666 O O . THR A 1 84 ? -33.612 5.939 35.732 1.00 86.19 84 THR A O 1
ATOM 669 N N . ARG A 1 85 ? -32.892 4.532 37.331 1.00 86.25 85 ARG A N 1
ATOM 670 C CA . ARG A 1 85 ? -32.079 5.531 38.027 1.00 86.25 85 ARG A CA 1
ATOM 671 C C . ARG A 1 85 ? -30.887 5.969 37.180 1.00 86.25 85 ARG A C 1
ATOM 673 O O . ARG A 1 85 ? -30.688 7.165 37.054 1.00 86.25 85 ARG A O 1
ATOM 680 N N . LEU A 1 86 ? -30.155 5.032 36.580 1.00 81.00 86 LEU A N 1
ATOM 681 C CA . LEU A 1 86 ? -29.010 5.314 35.711 1.00 81.00 86 LEU A CA 1
ATOM 682 C C . LEU A 1 86 ? -29.416 6.208 34.535 1.00 81.00 86 LEU A C 1
ATOM 684 O O . LEU A 1 86 ? -28.769 7.216 34.281 1.00 81.00 86 LEU A O 1
ATOM 688 N N . TRP A 1 87 ? -30.523 5.871 33.872 1.00 78.88 87 TRP A N 1
ATOM 689 C CA . TRP A 1 87 ? -31.081 6.666 32.785 1.00 78.88 87 TRP A CA 1
ATOM 690 C C . TRP A 1 87 ? -31.489 8.059 33.264 1.00 78.88 87 TRP A C 1
ATOM 692 O O . TRP A 1 87 ? -31.058 9.061 32.708 1.00 78.88 87 TRP A O 1
ATOM 702 N N . ARG A 1 88 ? -32.272 8.151 34.344 1.00 80.50 88 ARG A N 1
ATOM 703 C CA . ARG A 1 88 ? -32.692 9.444 34.898 1.00 80.50 88 ARG A CA 1
ATOM 704 C C . ARG A 1 88 ? -31.497 10.308 35.290 1.00 80.50 88 ARG A C 1
ATOM 706 O O . ARG A 1 88 ? -31.511 11.494 34.996 1.00 80.50 88 ARG A O 1
ATOM 713 N N . ASP A 1 89 ? -30.492 9.727 35.938 1.00 76.94 89 ASP A N 1
ATOM 714 C CA . ASP A 1 89 ? -29.290 10.434 36.376 1.00 76.94 89 ASP A CA 1
ATOM 715 C C . ASP A 1 89 ? -28.449 10.900 35.175 1.00 76.94 89 ASP A C 1
ATOM 717 O O . ASP A 1 89 ? -27.922 12.007 35.219 1.00 76.94 89 ASP A O 1
ATOM 721 N N . ALA A 1 90 ? -28.397 10.126 34.084 1.00 70.69 90 ALA A N 1
ATOM 722 C CA . ALA A 1 90 ? -27.719 10.511 32.841 1.00 70.69 90 ALA A CA 1
ATOM 723 C C . ALA A 1 90 ? -28.368 11.717 32.134 1.00 70.69 90 ALA A C 1
ATOM 725 O O . ALA A 1 90 ? -27.688 12.435 31.406 1.00 70.69 90 ALA A O 1
ATOM 726 N N . PHE A 1 91 ? -29.664 11.962 32.359 1.00 73.31 91 PHE A N 1
ATOM 727 C CA . PHE A 1 91 ? -30.412 13.070 31.746 1.00 73.31 91 PHE A CA 1
ATOM 728 C C . PHE A 1 91 ? -30.862 14.155 32.740 1.00 73.31 91 PHE A C 1
ATOM 730 O O . PHE A 1 91 ? -31.541 15.114 32.347 1.00 73.31 91 PHE A O 1
ATOM 737 N N . LYS A 1 92 ? -30.502 14.025 34.023 1.00 71.88 92 LYS A N 1
ATOM 738 C CA . LYS A 1 92 ? -30.856 14.985 35.071 1.00 71.88 92 LYS A CA 1
ATOM 739 C C . LYS A 1 92 ? -30.109 16.303 34.838 1.00 71.88 92 LYS A C 1
ATOM 741 O O . LYS A 1 92 ? -28.896 16.290 34.672 1.00 71.88 92 LYS A O 1
ATOM 746 N N . ARG A 1 93 ? -30.829 17.430 34.846 1.00 62.81 93 ARG A N 1
ATOM 747 C CA . ARG A 1 93 ? -30.225 18.779 34.819 1.00 62.81 93 ARG A CA 1
ATOM 748 C C . ARG A 1 93 ? -29.454 19.037 36.115 1.00 62.81 93 ARG A C 1
ATOM 750 O O . ARG A 1 93 ? -29.868 18.533 37.166 1.00 62.81 93 ARG A O 1
ATOM 757 N N . SER A 1 94 ? -28.365 19.809 36.071 1.00 62.38 94 SER A N 1
ATOM 758 C CA . SER A 1 94 ? -27.787 20.346 37.308 1.00 62.38 94 SER A CA 1
ATOM 759 C C . SER A 1 94 ? -28.794 21.239 38.009 1.00 62.38 94 SER A C 1
ATOM 761 O O . SER A 1 94 ? -29.669 21.853 37.398 1.00 62.38 94 SER A O 1
ATOM 763 N N . LYS A 1 95 ? -28.622 21.321 39.326 1.00 57.38 95 LYS A N 1
ATOM 764 C CA . LYS A 1 95 ? -29.349 22.261 40.169 1.00 57.38 95 LYS A CA 1
ATOM 765 C C . LYS A 1 95 ? -29.000 23.707 39.777 1.00 57.38 95 LYS A C 1
ATOM 767 O O . LYS A 1 95 ? -29.878 24.560 39.773 1.00 57.38 95 LYS A O 1
ATOM 772 N N . GLU A 1 96 ? -27.754 23.948 39.375 1.00 57.19 96 GLU A N 1
ATOM 773 C CA . GLU A 1 96 ? -27.239 25.221 38.859 1.00 57.19 96 GLU A CA 1
ATOM 774 C C . GLU A 1 96 ? -27.913 25.632 37.531 1.00 57.19 96 GLU A C 1
ATOM 776 O O . GLU A 1 96 ? -28.290 26.790 37.368 1.00 57.19 96 GLU A O 1
ATOM 781 N N . GLU A 1 97 ? -28.178 24.689 36.612 1.00 58.38 97 GLU A N 1
ATOM 782 C CA . GLU A 1 97 ? -28.937 24.955 35.371 1.00 58.38 97 GLU A CA 1
ATOM 783 C C . GLU A 1 97 ? -30.413 25.303 35.630 1.00 58.38 97 GLU A C 1
ATOM 785 O O . GLU A 1 97 ? -31.041 25.989 34.822 1.00 58.38 97 GLU A O 1
ATOM 790 N N . GLU A 1 98 ? -30.996 24.764 36.706 1.00 59.50 98 GLU A N 1
ATOM 791 C CA . GLU A 1 98 ? -32.382 25.035 37.108 1.00 59.50 98 GLU A CA 1
ATOM 792 C C . GLU A 1 98 ? -32.528 26.376 37.837 1.00 59.50 98 GLU A C 1
ATOM 794 O O . GLU A 1 98 ? -33.572 27.015 37.715 1.00 59.50 98 GLU A O 1
ATOM 799 N N . LEU A 1 99 ? -31.497 26.807 38.570 1.00 63.72 99 LEU A N 1
ATOM 800 C CA . LEU A 1 99 ? -31.500 28.042 39.363 1.00 63.72 99 LEU A CA 1
ATOM 801 C C . LEU A 1 99 ? -30.899 29.252 38.629 1.00 63.72 99 LEU A C 1
ATOM 803 O O . LEU A 1 99 ? -31.113 30.379 39.062 1.00 63.72 99 LEU A O 1
ATOM 807 N N . GLY A 1 100 ? -30.167 29.047 37.527 1.00 60.44 100 GLY A N 1
ATOM 808 C CA . GLY A 1 100 ? -29.490 30.122 36.786 1.00 60.44 100 GLY A CA 1
ATOM 809 C C . GLY A 1 100 ? -28.250 30.688 37.492 1.00 60.44 100 GLY A C 1
ATOM 810 O O . GLY A 1 100 ? -27.654 31.650 37.012 1.00 60.44 100 GLY A O 1
ATOM 811 N N . GLU A 1 101 ? -27.848 30.091 38.613 1.00 63.66 101 GLU A N 1
ATOM 812 C CA . GLU A 1 101 ? -26.661 30.447 39.387 1.00 63.66 101 GLU A CA 1
ATOM 813 C C . GLU A 1 101 ? -25.509 29.532 38.961 1.00 63.66 101 GLU A C 1
ATOM 815 O O . GLU A 1 101 ? -25.337 28.436 39.493 1.00 63.66 101 GLU A O 1
ATOM 820 N N . ILE A 1 102 ? -24.739 29.951 37.955 1.00 65.00 102 ILE A N 1
ATOM 821 C CA . ILE A 1 102 ? -23.523 29.231 37.561 1.00 65.00 102 ILE A CA 1
ATOM 822 C C . ILE A 1 102 ? -22.434 29.576 38.579 1.00 65.00 102 ILE A C 1
ATOM 824 O O . ILE A 1 102 ? -22.001 30.728 38.660 1.00 65.00 102 ILE A O 1
ATOM 828 N N . ALA A 1 103 ? -22.007 28.590 39.368 1.00 71.94 103 ALA A N 1
ATOM 829 C CA . ALA A 1 103 ? -20.929 28.770 40.331 1.00 71.94 103 ALA A CA 1
ATOM 830 C C . ALA A 1 103 ? -19.593 29.010 39.607 1.00 71.94 103 ALA A C 1
ATOM 832 O O . ALA A 1 103 ? -19.255 28.318 38.644 1.00 71.94 103 ALA A O 1
ATOM 833 N N . ILE A 1 104 ? -18.834 29.997 40.083 1.00 76.50 104 ILE A N 1
ATOM 834 C CA . ILE A 1 104 ? -17.439 30.202 39.689 1.00 76.50 104 ILE A CA 1
ATOM 835 C C . ILE A 1 104 ? -16.580 29.318 40.597 1.00 76.50 104 ILE A C 1
ATOM 837 O O . ILE A 1 104 ? -16.785 29.306 41.814 1.00 76.50 104 ILE A O 1
ATOM 841 N N . LEU A 1 105 ? -15.640 28.575 40.015 1.00 75.56 105 LEU A N 1
ATOM 842 C CA . LEU A 1 105 ? -14.681 27.776 40.771 1.00 75.56 105 LEU A CA 1
ATOM 843 C C . LEU A 1 105 ? -13.800 28.682 41.649 1.00 75.56 105 LEU A C 1
ATOM 845 O O . LEU A 1 105 ? -13.498 29.822 41.302 1.00 75.56 105 LEU A O 1
ATOM 849 N N . ASP A 1 106 ? -13.403 28.189 42.822 1.00 72.56 106 ASP A N 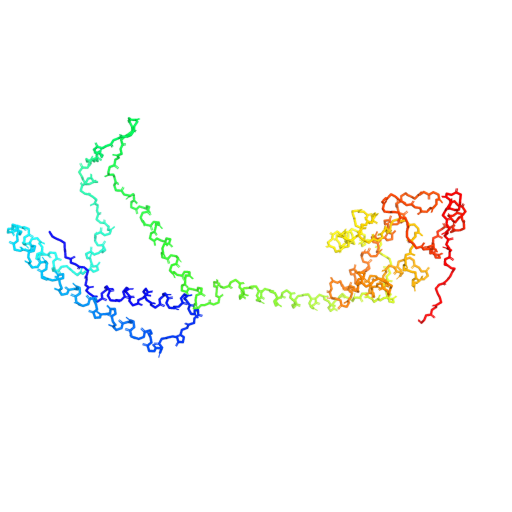1
ATOM 850 C CA . ASP A 1 106 ? -12.749 28.992 43.871 1.00 72.56 106 ASP A CA 1
ATOM 851 C C . ASP A 1 106 ? -11.304 29.422 43.552 1.00 72.56 106 ASP A C 1
ATOM 853 O O . ASP A 1 106 ? -10.689 30.177 44.309 1.00 72.56 106 ASP A O 1
ATOM 857 N N . HIS A 1 107 ? -10.775 28.974 42.417 1.00 79.31 107 HIS A N 1
ATOM 858 C CA . HIS A 1 107 ? -9.441 29.255 41.920 1.00 79.31 107 HIS A CA 1
ATOM 859 C C . HIS A 1 107 ? -9.506 29.845 40.510 1.00 79.31 107 HIS A C 1
ATOM 861 O O . HIS A 1 107 ? -10.369 29.517 39.698 1.00 79.31 107 HIS A O 1
ATOM 867 N N . GLY A 1 108 ? -8.554 30.727 40.220 1.00 81.81 108 GLY A N 1
ATOM 868 C CA . GLY A 1 108 ? -8.352 31.303 38.899 1.00 81.81 108 GLY A CA 1
ATOM 869 C C . GLY A 1 108 ? -6.865 31.442 38.611 1.00 81.81 108 GLY A C 1
ATOM 870 O O . GLY A 1 108 ? -6.058 31.620 39.527 1.00 81.81 108 GLY A O 1
ATOM 871 N N . TYR A 1 109 ? -6.506 31.361 37.337 1.00 82.19 109 TYR A N 1
ATOM 872 C CA . TYR A 1 109 ? -5.135 31.501 36.862 1.00 82.19 109 TYR A CA 1
ATOM 873 C C . TYR A 1 109 ? -5.044 32.750 35.992 1.00 82.19 109 TYR A C 1
ATOM 875 O O . TYR A 1 109 ? -5.819 32.905 35.055 1.00 82.19 109 TYR A O 1
ATOM 883 N N . ASP A 1 110 ? -4.108 33.647 36.316 1.00 86.94 110 ASP A N 1
ATOM 884 C CA . ASP A 1 110 ? -3.829 34.852 35.517 1.00 86.94 110 ASP A CA 1
ATOM 885 C C . ASP A 1 110 ? -5.077 35.717 35.228 1.00 86.94 110 ASP A C 1
ATOM 887 O O . ASP A 1 110 ? -5.327 36.173 34.116 1.00 86.94 110 ASP A O 1
ATOM 891 N N . GLY A 1 111 ? -5.935 35.890 36.240 1.00 84.75 111 GLY A N 1
ATOM 892 C CA . GLY A 1 111 ? -7.176 36.664 36.117 1.00 84.75 111 GLY A CA 1
ATOM 893 C C . GLY A 1 111 ? -8.315 35.967 35.358 1.00 84.75 111 GLY A C 1
ATOM 894 O O . GLY A 1 111 ? -9.403 36.535 35.278 1.00 84.75 111 GLY A O 1
ATOM 895 N N . ILE A 1 112 ? -8.112 34.746 34.852 1.00 83.62 112 ILE A N 1
ATOM 896 C CA . ILE A 1 112 ? -9.156 33.907 34.248 1.00 83.62 112 ILE A CA 1
ATOM 897 C C . ILE A 1 112 ? -9.763 33.008 35.331 1.00 83.62 112 ILE A C 1
ATOM 899 O O . ILE A 1 112 ? -9.043 32.375 36.104 1.00 83.62 112 ILE A O 1
ATOM 903 N N . GLN A 1 113 ? -11.093 32.958 35.382 1.00 84.19 113 GLN A N 1
ATOM 904 C CA . GLN A 1 113 ? -11.862 32.115 36.298 1.00 84.19 113 GLN A CA 1
ATOM 905 C C . GLN A 1 113 ? -12.684 31.094 35.509 1.00 84.19 113 GLN A C 1
ATOM 907 O O . GLN A 1 113 ? -13.158 31.388 34.409 1.00 84.19 113 GLN A O 1
ATOM 912 N N . GLU A 1 114 ? -12.858 29.903 36.075 1.00 82.25 114 GLU A N 1
ATOM 913 C CA . GLU A 1 114 ? -13.586 28.805 35.442 1.00 82.25 114 GLU A CA 1
ATOM 914 C C . GLU A 1 114 ? -15.015 28.697 35.991 1.00 82.25 114 GLU A C 1
ATOM 916 O O . GLU A 1 114 ? -15.261 28.858 37.187 1.00 82.25 114 GLU A O 1
ATOM 921 N N . LEU A 1 115 ? -15.972 28.430 35.101 1.00 83.44 115 LEU A N 1
ATOM 922 C CA . LEU A 1 115 ? -17.373 28.202 35.453 1.00 83.44 115 LEU A CA 1
ATOM 923 C C . LEU A 1 115 ? -17.607 26.705 35.664 1.00 83.44 115 LEU A C 1
ATOM 925 O O . LEU A 1 115 ? -17.282 25.912 34.780 1.00 83.44 115 LEU A O 1
ATOM 929 N N . ASP A 1 116 ? -18.258 26.324 36.763 1.00 79.75 116 ASP A N 1
ATOM 930 C CA . ASP A 1 116 ? -18.702 24.943 37.003 1.00 79.75 116 ASP A CA 1
ATOM 931 C C . ASP A 1 116 ? -20.017 24.661 36.250 1.00 79.75 116 ASP A C 1
ATOM 933 O O . ASP A 1 116 ? -21.080 24.418 36.828 1.00 79.75 116 ASP A O 1
ATOM 937 N N . ASN A 1 117 ? -19.977 24.805 34.921 1.00 75.94 117 ASN A N 1
ATOM 938 C CA . ASN A 1 117 ? -21.135 24.576 34.065 1.00 75.94 117 ASN A CA 1
ATOM 939 C C . ASN A 1 117 ? -21.233 23.103 33.653 1.00 75.94 117 ASN A C 1
ATOM 941 O O . ASN A 1 117 ? -20.233 22.443 33.367 1.00 75.94 117 ASN A O 1
ATOM 945 N N . GLN A 1 118 ? -22.457 22.590 33.528 1.00 74.44 118 GLN A N 1
ATOM 946 C CA . GLN A 1 118 ? -22.646 21.261 32.958 1.00 74.44 118 GLN A CA 1
ATOM 947 C C . GLN A 1 118 ? -22.389 21.249 31.450 1.00 74.44 118 GLN A C 1
ATOM 949 O O . GLN A 1 118 ? -22.613 22.229 30.737 1.00 74.44 118 GLN A O 1
ATOM 954 N N . LEU A 1 119 ? -21.938 20.094 30.954 1.00 79.69 119 LEU A N 1
ATOM 955 C CA . LEU A 1 119 ? -21.745 19.883 29.525 1.00 79.69 119 LEU A CA 1
ATOM 956 C C . LEU A 1 119 ? -23.080 20.047 28.775 1.00 79.69 119 LEU A C 1
ATOM 958 O O . LEU A 1 119 ? -24.098 19.500 29.214 1.00 79.69 119 LEU A O 1
ATOM 962 N N . PRO A 1 120 ? -23.089 20.720 27.608 1.00 80.56 120 PRO A N 1
ATOM 963 C CA . PRO A 1 120 ? -24.293 20.851 26.802 1.00 80.56 120 PRO A CA 1
ATOM 964 C C . PRO A 1 120 ? -24.899 19.485 26.463 1.00 80.56 120 PRO A C 1
ATOM 966 O O . PRO A 1 120 ? -24.217 18.575 25.993 1.00 80.56 120 PRO A O 1
ATOM 969 N N . LYS A 1 121 ? -26.214 19.336 26.630 1.00 74.88 121 LYS A N 1
ATOM 970 C CA . LYS A 1 121 ? -26.890 18.044 26.409 1.00 74.88 121 LYS A CA 1
ATOM 971 C C . LYS A 1 121 ? -26.748 17.506 24.986 1.00 74.88 121 LYS A C 1
ATOM 973 O O . LYS A 1 121 ? -26.656 16.297 24.802 1.00 74.88 121 LYS A O 1
ATOM 978 N N . TRP A 1 122 ? -26.703 18.387 23.984 1.00 76.31 122 TRP A N 1
ATOM 979 C CA . TRP A 1 122 ? -26.463 17.986 22.594 1.00 76.31 122 TRP A CA 1
ATOM 980 C C . TRP A 1 122 ? -25.060 17.386 22.413 1.00 76.31 122 TRP A C 1
ATOM 982 O O . TRP A 1 122 ? -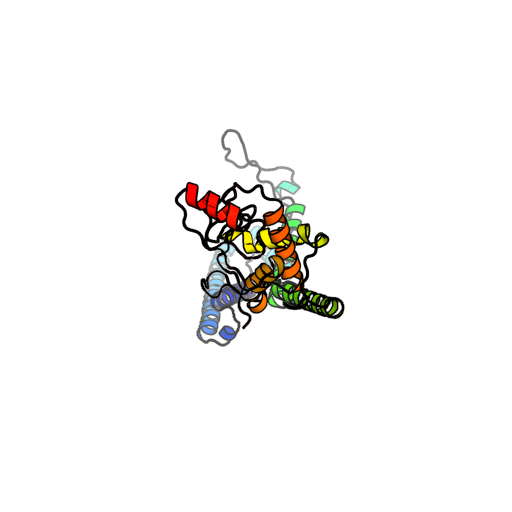24.906 16.432 21.658 1.00 76.31 122 TRP A O 1
ATOM 992 N N . TYR A 1 123 ? -24.062 17.894 23.148 1.00 80.56 123 TYR A N 1
ATOM 993 C CA . TYR A 1 123 ? -22.691 17.387 23.129 1.00 80.56 123 TYR A CA 1
ATOM 994 C C . TYR A 1 123 ? -22.616 15.995 23.764 1.00 80.56 123 TYR A C 1
ATOM 996 O O . TYR A 1 123 ? -22.033 15.085 23.181 1.00 80.56 123 TYR A O 1
ATOM 1004 N N . ILE A 1 124 ? -23.291 15.785 24.899 1.00 81.19 124 ILE A N 1
ATOM 1005 C CA . ILE A 1 124 ? -23.422 14.452 25.514 1.00 81.19 124 ILE A CA 1
ATOM 1006 C C . ILE A 1 124 ? -24.153 13.488 24.565 1.00 81.19 124 ILE A C 1
ATOM 1008 O O . ILE A 1 124 ? -23.748 12.337 24.421 1.00 81.19 124 ILE A O 1
ATOM 1012 N N . GLY A 1 125 ? -25.204 13.957 23.886 1.00 78.19 125 GLY A N 1
ATOM 1013 C CA . GLY A 1 125 ? -25.923 13.182 22.874 1.00 78.19 125 GLY A CA 1
ATOM 1014 C C . GLY A 1 125 ? -25.025 12.760 21.709 1.00 78.19 125 GLY A C 1
ATOM 1015 O O . GLY A 1 125 ? -25.009 11.586 21.350 1.00 78.19 125 GLY A O 1
ATOM 1016 N N . LEU A 1 126 ? -24.225 13.683 21.168 1.00 85.75 126 LEU A N 1
ATOM 1017 C CA . LEU A 1 126 ? -23.246 13.387 20.120 1.00 85.75 126 LEU A CA 1
ATOM 1018 C C . LEU A 1 126 ? -22.199 12.376 20.605 1.00 85.75 126 LEU A C 1
ATOM 1020 O O . LEU A 1 126 ? -21.912 11.410 19.904 1.00 85.75 126 LEU A O 1
ATOM 1024 N N . PHE A 1 127 ? -21.681 12.555 21.821 1.00 90.12 127 PHE A N 1
ATOM 1025 C CA . PHE A 1 127 ? -20.736 11.627 22.440 1.00 90.12 127 PHE A CA 1
ATOM 1026 C C . PHE A 1 127 ? -21.334 10.219 22.617 1.00 90.12 127 PHE A C 1
ATOM 1028 O O . PHE A 1 127 ? -20.671 9.217 22.368 1.00 90.12 127 PHE A O 1
ATOM 1035 N N . ALA A 1 128 ? -22.615 10.113 22.974 1.00 88.12 128 ALA A N 1
ATOM 1036 C CA . ALA A 1 128 ? -23.305 8.827 23.050 1.00 88.12 128 ALA A CA 1
ATOM 1037 C C . ALA A 1 128 ? -23.518 8.187 21.664 1.00 88.12 128 ALA A C 1
ATOM 1039 O O . ALA A 1 128 ? -23.403 6.965 21.525 1.00 88.12 128 ALA A O 1
ATOM 1040 N N . ILE A 1 129 ? -23.797 8.991 20.631 1.00 94.06 129 ILE A N 1
ATOM 1041 C CA . ILE A 1 129 ? -23.918 8.514 19.245 1.00 94.06 129 ILE A CA 1
ATOM 1042 C C . ILE A 1 129 ? -22.587 7.942 18.762 1.00 94.06 129 ILE A C 1
ATOM 1044 O O . ILE A 1 129 ? -22.577 6.837 18.226 1.00 94.06 129 ILE A O 1
ATOM 1048 N N . THR A 1 130 ? -21.463 8.629 18.980 1.00 96.12 130 THR A N 1
ATOM 1049 C CA . THR A 1 130 ? -20.152 8.129 18.534 1.00 96.12 130 THR A CA 1
ATOM 1050 C C . THR A 1 130 ? -19.776 6.824 19.228 1.00 96.12 130 THR A C 1
ATOM 1052 O O . THR A 1 130 ? -19.309 5.902 18.560 1.00 96.12 130 THR A O 1
ATOM 1055 N N . ILE A 1 131 ? -20.061 6.689 20.530 1.00 96.00 131 ILE A N 1
ATOM 1056 C CA . ILE A 1 131 ? -19.905 5.417 21.255 1.00 96.00 131 ILE A CA 1
ATOM 1057 C C . ILE A 1 131 ? -20.774 4.330 20.618 1.00 96.00 131 ILE A C 1
ATOM 1059 O O . ILE A 1 131 ? -20.288 3.234 20.351 1.00 96.00 131 ILE A O 1
ATOM 1063 N N . THR A 1 132 ? -22.043 4.631 20.338 1.00 95.62 132 THR A N 1
ATOM 1064 C CA . THR A 1 132 ? -22.982 3.670 19.739 1.00 95.62 132 THR A CA 1
ATOM 1065 C C . THR A 1 132 ? -22.511 3.217 18.357 1.00 95.62 132 THR A C 1
ATOM 1067 O O . THR A 1 132 ? -22.469 2.017 18.094 1.00 95.62 132 THR A O 1
ATOM 1070 N N . CYS A 1 133 ? -22.085 4.147 17.499 1.00 95.69 133 CYS A N 1
ATOM 1071 C CA . CYS A 1 133 ? -21.490 3.836 16.200 1.00 95.69 133 CYS A CA 1
ATOM 1072 C C . CYS A 1 133 ? -20.232 2.973 16.350 1.00 95.69 133 CYS A C 1
ATOM 1074 O O . CYS A 1 133 ? -20.079 2.003 15.616 1.00 95.69 133 CYS A O 1
ATOM 1076 N N . GLY A 1 134 ? -19.367 3.277 17.323 1.00 96.50 134 GLY A N 1
ATOM 1077 C CA . GLY A 1 134 ? -18.176 2.479 17.619 1.00 96.50 134 GLY A CA 1
ATOM 1078 C C . GLY A 1 134 ? -18.511 1.046 18.034 1.00 96.50 134 GLY A C 1
ATOM 1079 O O . GLY A 1 134 ? -17.884 0.109 17.550 1.00 96.50 134 GLY A O 1
ATOM 1080 N N . VAL A 1 135 ? -19.539 0.855 18.868 1.00 95.81 135 VAL A N 1
ATOM 1081 C CA . VAL A 1 135 ? -20.022 -0.484 19.241 1.00 95.81 135 VAL A CA 1
ATOM 1082 C C . VAL A 1 135 ? -20.576 -1.221 18.022 1.00 95.81 135 VAL A C 1
ATOM 1084 O O . VAL A 1 135 ? -20.179 -2.356 17.775 1.00 95.81 135 VAL A O 1
ATOM 1087 N N . ILE A 1 136 ? -21.446 -0.588 17.229 1.00 95.75 136 ILE A N 1
ATOM 1088 C CA . ILE A 1 136 ? -22.002 -1.197 16.009 1.00 95.75 136 ILE A CA 1
ATOM 1089 C C . ILE A 1 136 ? -20.878 -1.604 15.053 1.00 95.75 136 ILE A C 1
ATOM 1091 O O . ILE A 1 136 ? -20.868 -2.735 14.577 1.00 95.75 136 ILE A O 1
ATOM 1095 N N . TYR A 1 137 ? -19.911 -0.716 14.821 1.00 93.38 137 TYR A N 1
ATOM 1096 C CA . TYR A 1 137 ? -18.763 -0.981 13.961 1.00 93.38 137 TYR A CA 1
ATOM 1097 C C . TYR A 1 137 ? -17.901 -2.130 14.495 1.00 93.38 137 TYR A C 1
ATOM 1099 O O . TYR A 1 137 ? -17.524 -3.011 13.733 1.00 93.38 137 TYR A O 1
ATOM 1107 N N . PHE A 1 138 ? -17.641 -2.176 15.804 1.00 92.50 138 PHE A N 1
ATOM 1108 C CA . PHE A 1 138 ? -16.888 -3.262 16.436 1.00 92.50 138 PHE A CA 1
ATOM 1109 C C . PHE A 1 138 ? -17.554 -4.627 16.220 1.00 92.50 138 PHE A C 1
ATOM 1111 O O . PHE A 1 138 ? -16.890 -5.589 15.837 1.00 92.50 138 PHE A O 1
ATOM 1118 N N . PHE A 1 139 ? -18.874 -4.714 16.417 1.00 92.31 139 PHE A N 1
ATOM 1119 C CA . PHE A 1 139 ? -19.613 -5.948 16.150 1.00 92.31 139 PHE A CA 1
ATOM 1120 C C . PHE A 1 139 ? -19.659 -6.273 14.650 1.00 92.31 139 PHE A C 1
ATOM 1122 O O . PHE A 1 139 ? -19.452 -7.426 14.281 1.00 92.31 139 PHE A O 1
ATOM 1129 N N . ALA A 1 140 ? -19.873 -5.283 13.780 1.00 91.69 140 ALA A N 1
ATOM 1130 C CA . ALA A 1 140 ? -19.833 -5.493 12.335 1.00 91.69 140 ALA A CA 1
ATOM 1131 C C . ALA A 1 140 ? -18.465 -6.030 11.884 1.00 91.69 140 ALA A C 1
ATOM 1133 O O . ALA A 1 140 ? -18.417 -6.992 11.130 1.00 91.69 140 ALA A O 1
ATOM 1134 N N . TYR A 1 141 ? -17.367 -5.484 12.402 1.00 90.06 141 TYR A N 1
ATOM 1135 C CA . TYR A 1 141 ? -16.008 -5.905 12.062 1.00 90.06 141 TYR A CA 1
ATOM 1136 C C . TYR A 1 141 ? -15.683 -7.337 12.512 1.00 90.06 141 TYR A C 1
ATOM 1138 O O . TYR A 1 141 ? -15.017 -8.071 11.792 1.00 90.06 141 TYR A O 1
ATOM 1146 N N . ILE A 1 142 ? -16.143 -7.753 13.698 1.00 88.75 142 ILE A N 1
ATOM 1147 C CA . ILE A 1 142 ? -15.834 -9.091 14.237 1.00 88.75 142 ILE A CA 1
ATOM 1148 C C . ILE A 1 142 ? -16.737 -10.180 13.652 1.00 88.75 142 ILE A C 1
ATOM 1150 O O . ILE A 1 142 ? -16.303 -11.323 13.511 1.00 88.75 142 ILE A O 1
ATOM 1154 N N . PHE A 1 143 ? -18.000 -9.861 13.367 1.00 89.25 143 PHE A N 1
ATOM 1155 C CA . PHE A 1 143 ? -19.018 -10.868 13.053 1.00 89.25 143 PHE A CA 1
ATOM 1156 C C . PHE A 1 143 ? -19.518 -10.826 11.606 1.00 89.25 143 PHE A C 1
ATOM 1158 O O . PHE A 1 143 ? -20.344 -11.663 11.242 1.00 89.25 143 PHE A O 1
ATOM 1165 N N . THR A 1 144 ? -19.062 -9.874 10.787 1.00 88.75 144 THR A N 1
ATOM 1166 C CA . THR A 1 144 ? -19.482 -9.740 9.385 1.00 88.75 144 THR A CA 1
ATOM 1167 C C . THR A 1 144 ? -18.314 -9.356 8.480 1.00 88.75 144 THR A C 1
ATOM 1169 O O . THR A 1 144 ? -17.381 -8.689 8.919 1.00 88.75 144 THR A O 1
ATOM 1172 N N . ASP A 1 145 ? -18.414 -9.688 7.194 1.00 88.12 145 ASP A N 1
ATOM 1173 C CA . ASP A 1 145 ? -17.419 -9.281 6.192 1.00 88.12 145 ASP A CA 1
ATOM 1174 C C . ASP A 1 145 ? -17.600 -7.822 5.731 1.00 88.12 145 ASP A C 1
ATOM 1176 O O . ASP A 1 145 ? -16.697 -7.243 5.137 1.00 88.12 145 ASP A O 1
ATOM 1180 N N . PHE A 1 146 ? -18.748 -7.198 6.033 1.00 86.06 146 PHE A N 1
ATOM 1181 C CA . PHE A 1 146 ? -19.111 -5.855 5.557 1.00 86.06 146 PHE A CA 1
ATOM 1182 C C . PHE A 1 146 ? -18.108 -4.768 5.960 1.00 86.06 146 PHE A C 1
ATOM 1184 O O . PHE A 1 146 ? -17.851 -3.853 5.188 1.00 86.06 146 PHE A O 1
ATOM 1191 N N . ALA A 1 147 ? -17.562 -4.843 7.175 1.00 84.94 147 ALA A N 1
ATOM 1192 C CA . ALA A 1 147 ? -16.614 -3.851 7.681 1.00 84.94 147 ALA A CA 1
ATOM 1193 C C . ALA A 1 147 ? -15.145 -4.287 7.514 1.00 84.94 147 ALA A C 1
ATOM 1195 O O . ALA A 1 147 ? -14.256 -3.664 8.096 1.00 84.94 147 ALA A O 1
ATOM 1196 N N . HIS A 1 148 ? -14.876 -5.370 6.772 1.00 88.44 148 HIS A N 1
ATOM 1197 C CA . HIS A 1 148 ? -13.542 -5.946 6.661 1.00 88.44 148 HIS A CA 1
ATOM 1198 C C . HIS A 1 148 ? -12.863 -5.531 5.340 1.00 88.44 148 HIS A C 1
ATOM 1200 O O . HIS A 1 148 ? -13.248 -6.019 4.277 1.00 88.44 148 HIS A O 1
ATOM 1206 N N . PRO A 1 149 ? -11.800 -4.704 5.371 1.00 89.44 149 PRO A N 1
ATOM 1207 C CA . PRO A 1 149 ? -11.219 -4.119 4.155 1.00 89.44 149 PRO A CA 1
ATOM 1208 C C . PRO A 1 149 ? -10.623 -5.165 3.203 1.00 89.44 149 PRO A C 1
ATOM 1210 O O . PRO A 1 149 ? -10.614 -4.979 1.994 1.00 89.44 149 PRO A O 1
ATOM 1213 N N . ILE A 1 150 ? -10.144 -6.292 3.739 1.00 90.88 150 ILE A N 1
ATOM 1214 C CA . ILE A 1 150 ? -9.602 -7.387 2.918 1.00 90.88 150 ILE A CA 1
ATOM 1215 C C . ILE A 1 150 ? -10.714 -8.075 2.114 1.00 90.88 150 ILE A C 1
ATOM 1217 O O . ILE A 1 150 ? -10.500 -8.422 0.960 1.00 90.88 150 ILE A O 1
ATOM 1221 N N . ALA A 1 151 ? -11.908 -8.237 2.694 1.00 91.88 151 ALA A N 1
ATOM 1222 C CA . ALA A 1 151 ? -13.017 -8.892 2.005 1.00 91.88 151 ALA A CA 1
ATOM 1223 C C . ALA A 1 151 ? -13.535 -8.035 0.838 1.00 91.88 151 ALA A C 1
ATOM 1225 O O . ALA A 1 151 ? -13.843 -8.563 -0.229 1.00 91.88 151 ALA A O 1
ATOM 1226 N N . GLU A 1 152 ? -13.585 -6.714 1.033 1.00 90.50 152 GLU A N 1
ATOM 1227 C CA . GLU A 1 152 ? -13.880 -5.744 -0.025 1.00 90.50 152 GLU A CA 1
ATOM 1228 C C . GLU A 1 152 ? -12.820 -5.795 -1.135 1.00 90.50 152 GLU A C 1
ATOM 1230 O O . GLU A 1 152 ? -13.166 -6.006 -2.297 1.00 90.50 152 GLU A O 1
ATOM 1235 N N . TYR A 1 153 ? -11.533 -5.717 -0.772 1.00 93.56 153 TYR A N 1
ATOM 1236 C CA . TYR A 1 153 ? -10.421 -5.813 -1.721 1.00 93.56 153 TYR A CA 1
ATOM 1237 C C . TYR A 1 153 ? -10.476 -7.093 -2.562 1.00 93.56 153 TYR A C 1
ATOM 1239 O O . TYR A 1 153 ? -10.368 -7.025 -3.783 1.00 93.56 153 TYR A O 1
ATOM 1247 N N . ASP A 1 154 ? -10.680 -8.257 -1.943 1.00 93.88 154 ASP A N 1
ATOM 1248 C CA . ASP A 1 154 ? -10.719 -9.536 -2.658 1.00 93.88 154 ASP A CA 1
ATOM 1249 C C . ASP A 1 154 ? -11.888 -9.599 -3.657 1.00 93.88 154 ASP A C 1
ATOM 1251 O O . ASP A 1 154 ? -11.757 -10.156 -4.754 1.00 93.88 154 ASP A O 1
ATOM 1255 N N . ALA A 1 155 ? -13.036 -9.014 -3.301 1.00 93.06 155 ALA A N 1
ATOM 1256 C CA . ALA A 1 155 ? -14.204 -8.945 -4.172 1.00 93.06 155 ALA A CA 1
ATOM 1257 C C . ALA A 1 155 ? -13.973 -8.013 -5.375 1.00 93.06 155 ALA A C 1
ATOM 1259 O O . ALA A 1 155 ? -14.274 -8.388 -6.516 1.00 93.06 155 ALA A O 1
ATOM 1260 N N . GLU A 1 156 ? -13.408 -6.828 -5.138 1.00 93.44 156 GLU A N 1
ATOM 1261 C CA . GLU A 1 156 ? -13.053 -5.880 -6.197 1.00 93.44 156 GLU A CA 1
ATOM 1262 C C . GLU A 1 156 ? -11.961 -6.444 -7.104 1.00 93.44 156 GLU A C 1
ATOM 1264 O O . GLU A 1 156 ? -12.116 -6.460 -8.325 1.00 93.44 156 GLU A O 1
ATOM 1269 N N . TYR A 1 157 ? -10.897 -6.991 -6.519 1.00 93.62 157 TYR A N 1
ATOM 1270 C CA . TYR A 1 157 ? -9.775 -7.568 -7.248 1.00 93.62 157 TYR A CA 1
ATOM 1271 C C . TYR A 1 157 ? -10.219 -8.719 -8.153 1.00 93.62 157 TYR A C 1
ATOM 1273 O O . TYR A 1 157 ? -9.842 -8.784 -9.322 1.00 93.62 157 TYR A O 1
ATOM 1281 N N . LYS A 1 158 ? -11.099 -9.599 -7.661 1.00 95.12 158 LYS A N 1
ATOM 1282 C CA . LYS A 1 158 ? -11.689 -10.667 -8.477 1.00 95.12 158 LYS A CA 1
ATOM 1283 C C . LYS A 1 158 ? -12.475 -10.119 -9.669 1.00 95.12 158 LYS A C 1
ATOM 1285 O O . LYS A 1 158 ? -12.406 -10.691 -10.757 1.00 95.12 158 LYS A O 1
ATOM 1290 N N . THR A 1 159 ? -13.228 -9.043 -9.463 1.00 94.88 159 THR A N 1
ATOM 1291 C CA . THR A 1 159 ? -14.011 -8.394 -10.523 1.00 94.88 159 THR A CA 1
ATOM 1292 C C . THR A 1 159 ? -13.083 -7.763 -11.557 1.00 94.88 159 THR A C 1
ATOM 1294 O O . THR A 1 159 ? -13.209 -8.047 -12.746 1.00 94.88 159 THR A O 1
ATOM 1297 N N . GLN A 1 160 ? -12.069 -7.028 -11.101 1.00 94.12 160 GLN A N 1
ATOM 1298 C CA . GLN A 1 160 ? -11.050 -6.420 -11.950 1.00 94.12 160 GLN A CA 1
ATOM 1299 C C . GLN A 1 160 ? -10.300 -7.464 -12.790 1.00 94.12 160 GLN A C 1
ATOM 1301 O O . GLN A 1 160 ? -10.113 -7.277 -13.990 1.00 94.12 160 GLN A O 1
ATOM 1306 N N . LEU A 1 161 ? -9.899 -8.594 -12.200 1.00 92.38 161 LEU A N 1
ATOM 1307 C CA . LEU A 1 161 ? -9.249 -9.676 -12.944 1.00 92.38 161 LEU A CA 1
ATOM 1308 C C . LEU A 1 161 ? -10.158 -10.273 -14.024 1.00 92.38 161 LEU A C 1
ATOM 1310 O O . LEU A 1 161 ? -9.678 -10.605 -15.107 1.00 92.38 161 LEU A O 1
ATOM 1314 N N . ALA A 1 162 ? -11.457 -10.410 -13.751 1.00 93.44 162 ALA A N 1
ATOM 1315 C CA . ALA A 1 162 ? -12.412 -10.910 -14.734 1.00 93.44 162 ALA A CA 1
ATOM 1316 C C . ALA A 1 162 ? -12.583 -9.932 -15.910 1.00 93.44 162 ALA A C 1
ATOM 1318 O O . ALA A 1 162 ? -12.632 -10.364 -17.061 1.00 93.44 162 ALA A O 1
ATOM 1319 N N . GLU A 1 163 ? -12.619 -8.628 -15.633 1.00 92.38 163 GLU A N 1
ATOM 1320 C CA . GLU A 1 163 ? -12.677 -7.579 -16.655 1.00 92.38 163 GLU A CA 1
ATOM 1321 C C . GLU A 1 163 ? -11.411 -7.544 -17.516 1.00 92.38 163 GLU A C 1
ATOM 1323 O O . GLU A 1 163 ? -11.502 -7.504 -18.743 1.00 92.38 163 GLU A O 1
ATOM 1328 N N . ILE A 1 164 ? -10.230 -7.634 -16.892 1.00 87.94 164 ILE A N 1
ATOM 1329 C CA . ILE A 1 164 ? -8.950 -7.728 -17.608 1.00 87.94 164 ILE A CA 1
ATOM 1330 C C . ILE A 1 164 ? -8.940 -8.966 -18.509 1.00 87.94 164 ILE A C 1
ATOM 1332 O O . ILE A 1 164 ? -8.589 -8.861 -19.681 1.00 87.94 164 ILE A O 1
ATOM 1336 N N . ALA A 1 165 ? -9.365 -10.123 -17.995 1.00 88.12 165 ALA A N 1
ATOM 1337 C CA . ALA A 1 165 ? -9.401 -11.362 -18.766 1.00 88.12 165 ALA A CA 1
ATOM 1338 C C . ALA A 1 165 ? -10.376 -11.293 -19.955 1.00 88.12 165 ALA A C 1
ATOM 1340 O O . ALA A 1 165 ? -10.114 -11.883 -21.001 1.00 88.12 165 ALA A O 1
ATOM 1341 N N . GLU A 1 166 ? -11.501 -10.587 -19.821 1.00 90.06 166 GLU A N 1
ATOM 1342 C CA . GLU A 1 166 ? -12.433 -10.376 -20.933 1.00 90.06 166 GLU A CA 1
ATOM 1343 C C . GLU A 1 166 ? -11.857 -9.411 -21.976 1.00 90.06 166 GLU A C 1
ATOM 1345 O O . GLU A 1 166 ? -11.905 -9.696 -23.173 1.00 90.06 166 GLU A O 1
ATOM 1350 N N . TYR A 1 167 ? -11.233 -8.317 -21.533 1.00 86.81 167 TYR A N 1
ATOM 1351 C CA . TYR A 1 167 ? -10.533 -7.385 -22.415 1.00 86.81 167 TYR A CA 1
ATOM 1352 C C . TYR A 1 167 ? -9.430 -8.091 -23.222 1.00 86.81 167 TYR A C 1
ATOM 1354 O O . TYR A 1 167 ? -9.348 -7.939 -24.443 1.00 86.81 167 TYR A O 1
ATOM 1362 N N . GLU A 1 168 ? -8.638 -8.946 -22.575 1.00 84.62 168 GLU A N 1
ATOM 1363 C CA . GLU A 1 168 ? -7.566 -9.721 -23.212 1.00 84.62 168 GLU A CA 1
ATOM 1364 C C . GLU A 1 168 ? -8.045 -10.678 -24.306 1.00 84.62 168 GLU A C 1
ATOM 1366 O O . GLU A 1 168 ? -7.298 -10.945 -25.245 1.00 84.62 168 GLU A O 1
ATOM 1371 N N . LYS A 1 169 ? -9.292 -11.160 -24.256 1.00 87.56 169 LYS A N 1
ATOM 1372 C CA . LYS A 1 169 ? -9.854 -11.970 -25.353 1.00 87.56 169 LYS A CA 1
ATOM 1373 C C . LYS A 1 169 ? -10.048 -11.162 -26.632 1.00 87.56 169 LYS A C 1
ATOM 1375 O O . LYS A 1 169 ? -10.046 -11.731 -27.721 1.00 87.56 169 LYS A O 1
ATOM 1380 N N . THR A 1 170 ? -10.249 -9.853 -26.503 1.00 87.50 170 THR A N 1
ATOM 1381 C CA . THR A 1 170 ? -10.508 -8.948 -27.631 1.00 87.50 170 THR A CA 1
ATOM 1382 C C . THR A 1 170 ? -9.243 -8.277 -28.162 1.00 87.50 170 THR A C 1
ATOM 1384 O O . THR A 1 170 ? -9.225 -7.848 -29.315 1.00 87.50 170 THR A O 1
ATOM 1387 N N . VAL A 1 171 ? -8.175 -8.231 -27.359 1.00 85.69 171 VAL A N 1
ATOM 1388 C CA . VAL A 1 171 ? -6.902 -7.594 -27.717 1.00 85.69 171 VAL A CA 1
ATOM 1389 C C . VAL A 1 171 ? -5.780 -8.634 -27.758 1.00 85.69 171 VAL A C 1
ATOM 1391 O O . VAL A 1 171 ? -5.232 -8.984 -26.706 1.00 85.69 171 VAL A O 1
ATOM 1394 N N . PRO A 1 172 ? -5.388 -9.115 -28.955 1.00 85.81 172 PRO A N 1
ATOM 1395 C CA . PRO A 1 172 ? -4.271 -10.037 -29.070 1.00 85.81 172 PRO A CA 1
ATOM 1396 C C . PRO A 1 172 ? -2.992 -9.374 -28.553 1.00 85.81 172 PRO A C 1
ATOM 1398 O O . PRO A 1 172 ? -2.707 -8.206 -28.833 1.00 85.81 172 PRO A O 1
ATOM 1401 N N . GLN A 1 173 ? -2.222 -10.129 -27.778 1.00 90.06 173 GLN A N 1
ATOM 1402 C CA . GLN A 1 173 ? -0.921 -9.681 -27.299 1.00 90.06 173 GLN A CA 1
ATOM 1403 C C . GLN A 1 173 ? 0.126 -9.882 -28.392 1.00 90.06 173 GLN A C 1
ATOM 1405 O O . GLN A 1 173 ? 0.174 -10.937 -29.028 1.00 90.06 173 GLN A O 1
ATOM 1410 N N . ALA A 1 174 ? 0.976 -8.880 -28.598 1.00 92.25 174 ALA A N 1
ATOM 1411 C CA . ALA A 1 174 ? 2.150 -9.021 -29.439 1.00 92.25 174 ALA A CA 1
ATOM 1412 C C . ALA A 1 174 ? 3.060 -10.133 -28.898 1.00 92.25 174 ALA A C 1
ATOM 1414 O O . ALA A 1 174 ? 3.155 -10.339 -27.693 1.00 92.25 174 ALA A O 1
ATOM 1415 N N . THR A 1 175 ? 3.728 -10.834 -29.803 1.00 93.38 175 THR A N 1
ATOM 1416 C CA . THR A 1 175 ? 4.800 -11.806 -29.540 1.00 93.38 175 THR A CA 1
ATOM 1417 C C . THR A 1 175 ? 6.135 -11.191 -29.967 1.00 93.38 175 THR A C 1
ATOM 1419 O O . THR A 1 175 ? 6.129 -10.143 -30.618 1.00 93.38 175 THR A O 1
ATOM 1422 N N . ILE A 1 176 ? 7.277 -11.815 -29.653 1.00 91.12 176 ILE A N 1
ATOM 1423 C CA . ILE A 1 176 ? 8.589 -11.343 -30.149 1.00 91.12 176 ILE A CA 1
ATOM 1424 C C . ILE A 1 176 ? 8.552 -11.207 -31.682 1.00 91.12 176 ILE A C 1
ATOM 1426 O O . ILE A 1 176 ? 9.031 -10.228 -32.265 1.00 91.12 176 ILE A O 1
ATOM 1430 N N . GLU A 1 177 ? 7.911 -12.165 -32.344 1.00 91.25 177 GLU A N 1
ATOM 1431 C CA . GLU A 1 177 ? 7.816 -12.265 -33.792 1.00 91.25 177 GLU A CA 1
ATOM 1432 C C . GLU A 1 177 ? 6.881 -11.189 -34.360 1.00 91.25 177 GLU A C 1
ATOM 1434 O O . GLU A 1 177 ? 7.243 -10.495 -35.315 1.00 91.25 177 GLU A O 1
ATOM 1439 N N . THR A 1 178 ? 5.710 -10.989 -33.745 1.00 94.06 178 THR A N 1
ATOM 1440 C CA . THR A 1 178 ? 4.683 -10.059 -34.248 1.00 94.06 178 THR A CA 1
ATOM 1441 C C . THR A 1 178 ? 4.847 -8.616 -33.775 1.00 94.06 178 THR A C 1
ATOM 1443 O O . THR A 1 178 ? 4.171 -7.738 -34.305 1.00 94.06 178 THR A O 1
ATOM 1446 N N . ALA A 1 179 ? 5.723 -8.345 -32.804 1.00 94.75 179 ALA A N 1
ATOM 1447 C CA . ALA A 1 179 ? 6.003 -6.997 -32.317 1.00 94.75 179 ALA A CA 1
ATOM 1448 C C . ALA A 1 179 ? 6.506 -6.089 -33.450 1.00 94.75 179 ALA A C 1
ATOM 1450 O O . ALA A 1 179 ? 7.444 -6.448 -34.165 1.00 94.75 179 ALA A O 1
ATOM 1451 N N . GLN A 1 180 ? 5.925 -4.901 -33.594 1.00 95.50 180 GLN A N 1
ATOM 1452 C CA . GLN A 1 180 ? 6.340 -3.902 -34.581 1.00 95.50 180 GLN A CA 1
ATOM 1453 C C . GLN A 1 180 ? 6.397 -2.520 -33.941 1.00 95.50 180 GLN A C 1
ATOM 1455 O O . GLN A 1 180 ? 5.616 -2.226 -33.036 1.00 95.50 180 GLN A O 1
ATOM 1460 N N . TYR A 1 181 ? 7.321 -1.690 -34.423 1.00 95.88 181 TYR A N 1
ATOM 1461 C CA . TYR A 1 181 ? 7.454 -0.308 -33.983 1.00 95.88 181 TYR A CA 1
ATOM 1462 C C . TYR A 1 181 ? 6.145 0.455 -34.20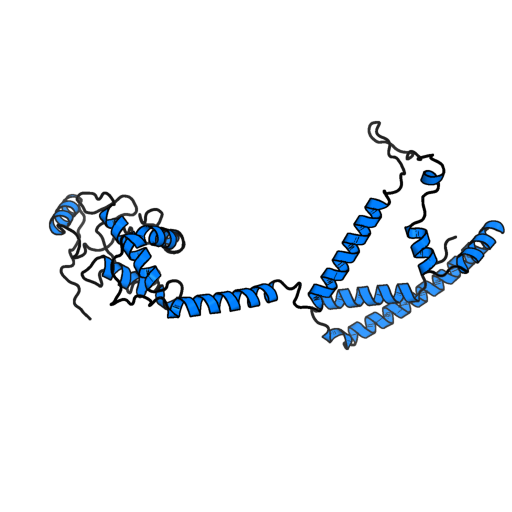1 1.00 95.88 181 TYR A C 1
ATOM 1464 O O . TYR A 1 181 ? 5.572 0.411 -35.292 1.00 95.88 181 TYR A O 1
ATOM 1472 N N . ASN A 1 182 ? 5.684 1.159 -33.167 1.00 95.44 182 ASN A N 1
ATOM 1473 C CA . ASN A 1 182 ? 4.453 1.932 -33.211 1.00 95.44 182 ASN A CA 1
ATOM 1474 C C . ASN A 1 182 ? 4.687 3.366 -32.691 1.00 95.44 182 ASN A C 1
ATOM 1476 O O . ASN A 1 182 ? 4.777 3.567 -31.480 1.00 95.44 182 ASN A O 1
ATOM 1480 N N . PRO A 1 183 ? 4.729 4.380 -33.574 1.00 95.62 183 PRO A N 1
ATOM 1481 C CA . PRO A 1 183 ? 4.865 5.779 -33.169 1.00 95.62 183 PRO A CA 1
ATOM 1482 C C . PRO A 1 183 ? 3.742 6.279 -32.250 1.00 95.62 183 PRO A C 1
ATOM 1484 O O . PRO A 1 183 ? 3.981 7.110 -31.380 1.00 95.62 183 PRO A O 1
ATOM 1487 N N . GLU A 1 184 ? 2.518 5.769 -32.407 1.00 96.56 184 GLU A N 1
ATOM 1488 C CA . GLU A 1 184 ? 1.371 6.179 -31.581 1.00 96.56 184 GLU A CA 1
ATOM 1489 C C . GLU A 1 184 ? 1.500 5.676 -30.134 1.00 96.56 184 GLU A C 1
ATOM 1491 O O . GLU A 1 184 ? 0.859 6.195 -29.226 1.00 96.56 184 GLU A O 1
ATOM 1496 N N . ALA A 1 185 ? 2.370 4.688 -29.904 1.00 94.81 185 ALA A N 1
ATOM 1497 C CA . ALA A 1 185 ? 2.600 4.069 -28.608 1.00 94.81 185 ALA A CA 1
ATOM 1498 C C . ALA A 1 185 ? 3.671 4.772 -27.753 1.00 94.81 185 ALA A C 1
ATOM 1500 O O . ALA A 1 185 ? 3.879 4.373 -26.607 1.00 94.81 185 ALA A O 1
ATOM 1501 N N . ILE A 1 186 ? 4.357 5.791 -28.283 1.00 97.06 186 ILE A N 1
ATOM 1502 C CA . ILE A 1 186 ? 5.504 6.441 -27.624 1.00 97.06 186 ILE A CA 1
ATOM 1503 C C . ILE A 1 186 ? 5.110 7.056 -26.274 1.00 97.06 186 ILE A C 1
ATOM 1505 O O . ILE A 1 186 ? 5.802 6.827 -25.285 1.00 97.06 186 ILE A O 1
ATOM 1509 N N . GLU A 1 187 ? 3.986 7.778 -26.199 1.00 97.75 187 GLU A N 1
ATOM 1510 C CA . GLU A 1 187 ? 3.543 8.431 -24.954 1.00 97.75 187 GLU A CA 1
ATOM 1511 C C . GLU A 1 187 ? 3.217 7.404 -23.853 1.00 97.75 187 GLU A C 1
ATOM 1513 O O . GLU A 1 187 ? 3.540 7.586 -22.678 1.00 97.75 187 GLU A O 1
ATOM 1518 N N . GLU A 1 188 ? 2.586 6.286 -24.219 1.00 97.62 188 GLU A N 1
ATOM 1519 C CA . GLU A 1 188 ? 2.327 5.198 -23.273 1.00 97.62 188 GLU A CA 1
ATOM 1520 C C . GLU A 1 188 ? 3.618 4.459 -22.891 1.00 97.62 188 GLU A C 1
ATOM 1522 O O . GLU A 1 188 ? 3.794 4.074 -21.734 1.00 97.62 188 GLU A O 1
ATOM 1527 N N . GLY A 1 189 ? 4.542 4.303 -23.841 1.00 97.88 189 GLY A N 1
ATOM 1528 C CA . GLY A 1 189 ? 5.865 3.729 -23.621 1.00 97.88 189 GLY A CA 1
ATOM 1529 C C . GLY A 1 189 ? 6.704 4.531 -22.629 1.00 97.88 189 GLY A C 1
ATOM 1530 O O . GLY A 1 189 ? 7.358 3.938 -21.772 1.00 97.88 189 GLY A O 1
ATOM 1531 N N . GLU A 1 190 ? 6.626 5.862 -22.677 1.00 98.00 190 GLU A N 1
ATOM 1532 C CA . GLU A 1 190 ? 7.280 6.751 -21.713 1.00 98.00 190 GLU A CA 1
ATOM 1533 C C . GLU A 1 190 ? 6.752 6.525 -20.288 1.00 98.00 190 GLU A C 1
ATOM 1535 O O . GLU A 1 190 ? 7.528 6.420 -19.335 1.00 98.00 190 GLU A O 1
ATOM 1540 N N . LYS A 1 191 ? 5.431 6.374 -20.124 1.00 98.19 191 LYS A N 1
ATOM 1541 C CA . LYS A 1 191 ? 4.818 6.082 -18.814 1.00 98.19 191 LYS A CA 1
ATOM 1542 C C . LYS A 1 191 ? 5.314 4.747 -18.256 1.00 98.19 191 LYS A C 1
ATOM 1544 O O . LYS A 1 191 ? 5.645 4.661 -17.075 1.00 98.19 191 LYS A O 1
ATOM 1549 N N . ILE A 1 192 ? 5.414 3.719 -19.101 1.00 97.62 192 ILE A N 1
ATOM 1550 C CA . ILE A 1 192 ? 5.965 2.412 -18.712 1.00 97.62 192 ILE A CA 1
ATOM 1551 C C . ILE A 1 192 ? 7.443 2.545 -18.319 1.00 97.62 192 ILE A C 1
ATOM 1553 O O . ILE A 1 192 ? 7.848 2.044 -17.266 1.00 97.62 192 ILE A O 1
ATOM 1557 N N . TYR A 1 193 ? 8.235 3.266 -19.116 1.00 98.06 193 TYR A N 1
ATOM 1558 C CA . TYR A 1 193 ? 9.646 3.521 -18.837 1.00 98.06 193 TYR A CA 1
ATOM 1559 C C . TYR A 1 193 ? 9.847 4.186 -17.467 1.00 98.06 193 TYR A C 1
ATOM 1561 O O . TYR A 1 193 ? 10.656 3.721 -16.660 1.00 98.06 193 TYR A O 1
ATOM 1569 N N . ASN A 1 194 ? 9.070 5.232 -17.179 1.00 97.69 194 ASN A N 1
ATOM 1570 C CA . ASN A 1 194 ? 9.143 5.984 -15.926 1.00 97.69 194 ASN A CA 1
ATOM 1571 C C . ASN A 1 194 ? 8.710 5.165 -14.702 1.00 97.69 194 ASN A C 1
ATOM 1573 O O . ASN A 1 194 ? 9.139 5.459 -13.590 1.00 97.69 194 ASN A O 1
ATOM 1577 N N . ASN A 1 195 ? 7.909 4.117 -14.889 1.00 96.38 195 ASN A N 1
ATOM 1578 C CA . ASN A 1 195 ? 7.484 3.255 -13.790 1.00 96.38 195 ASN A CA 1
ATOM 1579 C C . ASN A 1 195 ? 8.464 2.106 -13.512 1.00 96.38 195 ASN A C 1
ATOM 1581 O O . ASN A 1 195 ? 8.631 1.722 -12.357 1.00 96.38 195 ASN A O 1
ATOM 1585 N N . LEU A 1 196 ? 9.093 1.539 -14.548 1.00 95.50 196 LEU A N 1
ATOM 1586 C CA . LEU A 1 196 ? 9.834 0.274 -14.424 1.00 95.50 196 LEU A CA 1
ATOM 1587 C C . LEU A 1 196 ? 11.316 0.362 -14.800 1.00 95.50 196 LEU A C 1
ATOM 1589 O O . LEU A 1 196 ? 12.138 -0.350 -14.225 1.00 95.50 196 LEU A O 1
ATOM 1593 N N . CYS A 1 197 ? 11.681 1.211 -15.759 1.00 96.44 197 CYS A N 1
ATOM 1594 C CA . CYS A 1 197 ? 13.023 1.225 -16.349 1.00 96.44 197 CYS A CA 1
ATOM 1595 C C . CYS A 1 197 ? 13.914 2.339 -15.776 1.00 96.44 197 CYS A C 1
ATOM 1597 O O . CYS A 1 197 ? 15.132 2.160 -15.662 1.00 96.44 197 CYS A O 1
ATOM 1599 N N . ILE A 1 198 ? 13.316 3.469 -15.379 1.00 97.31 198 ILE A N 1
ATOM 1600 C CA . ILE A 1 198 ? 14.022 4.681 -14.929 1.00 97.31 198 ILE A CA 1
ATOM 1601 C C . ILE A 1 198 ? 14.958 4.431 -13.743 1.00 97.31 198 ILE A C 1
ATOM 1603 O O . ILE A 1 198 ? 16.037 5.015 -13.669 1.00 97.31 198 ILE A O 1
ATOM 1607 N N . THR A 1 199 ? 14.598 3.524 -12.832 1.00 95.00 199 THR A N 1
ATOM 1608 C CA . THR A 1 199 ? 15.397 3.235 -11.632 1.00 95.00 199 THR A CA 1
ATOM 1609 C C . THR A 1 199 ? 16.797 2.732 -11.982 1.00 95.00 199 THR A C 1
ATOM 1611 O O . THR A 1 199 ? 17.752 2.995 -11.250 1.00 95.00 199 THR A O 1
ATOM 1614 N N . CYS A 1 200 ? 16.938 2.031 -13.109 1.00 95.88 200 CYS A N 1
ATOM 1615 C CA . CYS A 1 200 ? 18.226 1.531 -13.574 1.00 95.88 200 CYS A CA 1
ATOM 1616 C C . CYS A 1 200 ? 18.834 2.410 -14.664 1.00 95.88 200 CYS A C 1
ATOM 1618 O O . CYS A 1 200 ? 20.036 2.671 -14.629 1.00 95.88 200 CYS A O 1
ATOM 1620 N N . HIS A 1 201 ? 18.028 2.870 -15.617 1.00 96.75 201 HIS A N 1
ATOM 1621 C CA . HIS A 1 201 ? 18.513 3.565 -16.810 1.00 96.75 201 HIS A CA 1
ATOM 1622 C C . HIS A 1 201 ? 18.436 5.092 -16.730 1.00 96.75 201 HIS A C 1
ATOM 1624 O O . HIS A 1 201 ? 18.807 5.762 -17.687 1.00 96.75 201 HIS A O 1
ATOM 1630 N N . GLY A 1 202 ? 18.020 5.647 -15.593 1.00 96.25 202 GLY A N 1
ATOM 1631 C CA . GLY A 1 202 ? 18.023 7.084 -15.341 1.00 96.25 202 GLY A CA 1
ATOM 1632 C C . GLY A 1 202 ? 16.939 7.849 -16.097 1.00 96.25 202 GLY A C 1
ATOM 1633 O O . GLY A 1 202 ? 16.226 7.318 -16.952 1.00 96.25 202 GLY A O 1
ATOM 1634 N N . GLU A 1 203 ? 16.801 9.127 -15.762 1.00 95.00 203 GLU A N 1
ATOM 1635 C CA . GLU A 1 203 ? 15.893 10.040 -16.454 1.00 95.00 203 GLU A CA 1
ATOM 1636 C C . GLU A 1 203 ? 16.316 10.202 -17.923 1.00 95.00 203 GLU A C 1
ATOM 1638 O O . GLU A 1 203 ? 17.510 10.270 -18.237 1.00 95.00 203 GLU A O 1
ATOM 1643 N N . GLY A 1 204 ? 15.341 10.183 -18.836 1.00 93.44 204 GLY A N 1
ATOM 1644 C CA . GLY A 1 204 ? 15.601 10.251 -20.278 1.00 93.44 204 GLY A CA 1
ATOM 1645 C C . GLY A 1 204 ? 16.492 9.124 -20.813 1.00 93.44 204 GLY A C 1
ATOM 1646 O O . GLY A 1 204 ? 17.194 9.328 -21.794 1.00 93.44 204 GLY A O 1
ATOM 1647 N N . ALA A 1 205 ? 16.531 7.965 -20.145 1.00 96.50 205 ALA A N 1
ATOM 1648 C CA . ALA A 1 205 ? 17.351 6.807 -20.521 1.00 96.50 205 ALA A CA 1
ATOM 1649 C C . ALA A 1 205 ? 18.853 7.081 -20.696 1.00 96.50 205 ALA A C 1
ATOM 1651 O O . ALA A 1 205 ? 19.558 6.330 -21.370 1.00 96.50 205 ALA A O 1
ATOM 1652 N N . THR A 1 206 ? 19.352 8.122 -20.028 1.00 95.94 206 THR A N 1
ATOM 1653 C CA . THR A 1 206 ? 20.746 8.587 -20.091 1.00 95.94 206 THR A CA 1
ATOM 1654 C C . THR A 1 206 ? 21.730 7.705 -19.309 1.00 95.94 206 THR A C 1
ATOM 1656 O O . THR A 1 206 ? 22.940 7.924 -19.335 1.00 95.94 206 THR A O 1
ATOM 1659 N N . GLY A 1 207 ? 21.244 6.663 -18.638 1.00 92.75 207 GLY A N 1
ATOM 1660 C CA . GLY A 1 207 ? 22.029 5.690 -17.888 1.00 92.75 207 GLY A CA 1
ATOM 1661 C C . GLY A 1 207 ? 22.049 5.944 -16.379 1.00 92.75 207 GLY A C 1
ATOM 1662 O O . GLY A 1 207 ? 21.803 7.038 -15.882 1.00 92.75 207 GLY A O 1
ATOM 1663 N N . GLY A 1 208 ? 22.353 4.887 -15.626 1.00 92.50 208 GLY A N 1
ATOM 1664 C CA . GLY A 1 208 ? 22.385 4.889 -14.164 1.00 92.50 208 GLY A CA 1
ATOM 1665 C C . GLY A 1 208 ? 23.164 3.679 -13.662 1.00 92.50 208 GLY A C 1
ATOM 1666 O O . GLY A 1 208 ? 24.345 3.511 -13.986 1.00 92.50 208 GLY A O 1
ATOM 1667 N N . SER A 1 209 ? 22.509 2.780 -12.926 1.00 92.94 209 SER A N 1
ATOM 1668 C CA . SER A 1 209 ? 23.073 1.440 -12.701 1.00 92.94 209 SER A CA 1
ATOM 1669 C C . SER A 1 209 ? 23.103 0.623 -14.004 1.00 92.94 209 SER A C 1
ATOM 1671 O O . SER A 1 209 ? 24.087 -0.068 -14.269 1.00 92.94 209 SER A O 1
ATOM 1673 N N . GLY A 1 210 ? 22.103 0.797 -14.873 1.00 93.81 210 GLY A N 1
ATOM 1674 C CA . GLY A 1 210 ? 22.058 0.304 -16.252 1.00 93.81 210 GLY A CA 1
ATOM 1675 C C . GLY A 1 210 ? 22.826 1.187 -17.252 1.00 93.81 210 GLY A C 1
ATOM 1676 O O . GLY A 1 210 ? 23.307 2.266 -16.882 1.00 93.81 210 GLY A O 1
ATOM 1677 N N . PRO A 1 211 ? 23.010 0.723 -18.502 1.00 95.12 211 PRO A N 1
ATOM 1678 C CA . PRO A 1 211 ? 23.643 1.496 -19.573 1.00 95.12 211 PRO A CA 1
ATOM 1679 C C . PRO A 1 211 ? 22.783 2.679 -20.037 1.00 95.12 211 PRO A C 1
ATOM 1681 O O . PRO A 1 211 ? 21.573 2.714 -19.795 1.00 95.12 211 PRO A O 1
ATOM 1684 N N . ASN A 1 212 ? 23.425 3.628 -20.715 1.00 96.19 212 ASN A N 1
ATOM 1685 C CA . ASN A 1 212 ? 22.748 4.648 -21.512 1.00 96.19 212 ASN A CA 1
ATOM 1686 C C . ASN A 1 212 ? 22.054 3.969 -22.708 1.00 96.19 212 ASN A C 1
ATOM 1688 O O . ASN A 1 212 ? 22.627 3.063 -23.302 1.00 96.19 212 ASN A O 1
ATOM 1692 N N . GLN A 1 213 ? 20.812 4.349 -23.009 1.00 95.75 213 GLN A N 1
ATOM 1693 C CA . GLN A 1 213 ? 20.023 3.791 -24.122 1.00 95.75 213 GLN A CA 1
ATOM 1694 C C . GLN A 1 213 ? 19.829 4.798 -25.265 1.00 95.75 213 GLN A C 1
ATOM 1696 O O . GLN A 1 213 ? 19.103 4.531 -26.219 1.00 95.75 213 GLN A O 1
ATOM 1701 N N . THR A 1 214 ? 20.450 5.974 -25.165 1.00 95.81 214 THR A N 1
ATOM 1702 C CA . THR A 1 214 ? 20.302 7.073 -26.133 1.00 95.81 214 THR A CA 1
ATOM 1703 C C . THR A 1 214 ? 21.547 7.298 -26.995 1.00 95.81 214 THR A C 1
ATOM 1705 O O . THR A 1 214 ? 21.558 8.201 -27.831 1.00 95.81 214 THR A O 1
ATOM 1708 N N . ASP A 1 215 ? 22.600 6.503 -26.787 1.00 94.94 215 ASP A N 1
ATOM 1709 C CA . ASP A 1 215 ? 23.824 6.508 -27.589 1.00 94.94 215 ASP A CA 1
ATOM 1710 C C . ASP A 1 215 ? 23.838 5.356 -28.617 1.00 94.94 215 ASP A C 1
ATOM 1712 O O . ASP A 1 215 ? 22.895 4.571 -28.716 1.00 94.94 215 ASP A O 1
ATOM 1716 N N . ASP A 1 216 ? 24.878 5.299 -29.449 1.00 94.19 216 ASP A N 1
ATOM 1717 C CA . ASP A 1 216 ? 25.030 4.276 -30.495 1.00 94.19 216 ASP A CA 1
ATOM 1718 C C . ASP A 1 216 ? 25.710 2.978 -30.006 1.00 94.19 216 ASP A C 1
ATOM 1720 O O . ASP A 1 216 ? 26.083 2.130 -30.825 1.00 94.19 216 ASP A O 1
ATOM 1724 N N . TYR A 1 217 ? 25.891 2.801 -28.691 1.00 93.88 217 TYR A N 1
ATOM 1725 C CA . TYR A 1 217 ? 26.660 1.703 -28.108 1.00 93.88 217 TYR A CA 1
ATOM 1726 C C . TYR A 1 217 ? 25.756 0.704 -27.391 1.00 93.88 217 TYR A C 1
ATOM 1728 O O . TYR A 1 217 ? 24.968 1.042 -26.510 1.00 93.88 217 TYR A O 1
ATOM 1736 N N . TRP A 1 218 ? 25.910 -0.572 -27.735 1.00 93.88 218 TRP A N 1
ATOM 1737 C CA . TRP A 1 218 ? 25.005 -1.618 -27.282 1.00 93.88 218 TRP A CA 1
ATOM 1738 C C . TRP A 1 218 ? 25.771 -2.771 -26.640 1.00 93.88 218 TRP A C 1
ATOM 1740 O O . TRP A 1 218 ? 26.671 -3.371 -27.227 1.00 93.88 218 TRP A O 1
ATOM 1750 N N . LEU A 1 219 ? 25.376 -3.121 -25.413 1.00 92.69 219 LEU A N 1
ATOM 1751 C CA . LEU A 1 219 ? 25.907 -4.287 -24.694 1.00 92.69 219 LEU A CA 1
ATOM 1752 C C . LEU A 1 219 ? 25.275 -5.607 -25.152 1.00 92.69 219 LEU A C 1
ATOM 1754 O O . LEU A 1 219 ? 25.915 -6.654 -25.087 1.00 92.69 219 LEU A O 1
ATOM 1758 N N . ASN A 1 220 ? 24.005 -5.569 -25.557 1.00 92.19 220 ASN A N 1
ATOM 1759 C CA . ASN A 1 220 ? 23.247 -6.743 -25.978 1.00 92.19 220 ASN A CA 1
ATOM 1760 C C . ASN A 1 220 ? 22.787 -6.525 -27.420 1.00 92.19 220 ASN A C 1
ATOM 1762 O O . ASN A 1 220 ? 21.812 -5.814 -27.645 1.00 92.19 220 ASN A O 1
ATOM 1766 N N . ILE A 1 221 ? 23.504 -7.124 -28.368 1.00 93.19 221 ILE A N 1
ATOM 1767 C CA . ILE A 1 221 ? 23.185 -7.105 -29.799 1.00 93.19 221 ILE A CA 1
ATOM 1768 C C . ILE A 1 221 ? 22.801 -8.540 -30.170 1.00 93.19 221 ILE A C 1
ATOM 1770 O O . ILE A 1 221 ? 23.666 -9.394 -30.362 1.00 93.19 221 ILE A O 1
ATOM 1774 N N . VAL A 1 222 ? 21.501 -8.827 -30.142 1.00 92.44 222 VAL A N 1
ATOM 1775 C CA . VAL A 1 222 ? 20.914 -10.164 -30.345 1.00 92.44 222 VAL A CA 1
ATOM 1776 C C . VAL A 1 222 ? 19.995 -10.241 -31.565 1.00 92.44 222 VAL A C 1
ATOM 1778 O O . VAL A 1 222 ? 19.662 -11.341 -31.985 1.00 92.44 222 VAL A O 1
ATOM 1781 N N . GLU A 1 223 ? 19.633 -9.100 -32.148 1.00 93.19 223 GLU A N 1
ATOM 1782 C CA . GLU A 1 223 ? 18.901 -8.989 -33.416 1.00 93.19 223 GLU A CA 1
ATOM 1783 C C . GLU A 1 223 ? 19.675 -8.091 -34.389 1.00 93.19 223 GLU A C 1
ATOM 1785 O O . GLU A 1 223 ? 20.669 -7.483 -34.007 1.00 93.19 223 GLU A O 1
ATOM 1790 N N . ASN A 1 224 ? 19.227 -7.983 -35.642 1.00 91.81 224 ASN A N 1
ATOM 1791 C CA . ASN A 1 224 ? 19.820 -7.066 -36.632 1.00 91.81 224 ASN A CA 1
ATOM 1792 C C . ASN A 1 224 ? 19.067 -5.727 -36.768 1.00 91.81 224 ASN A C 1
ATOM 1794 O O . ASN A 1 224 ? 19.548 -4.824 -37.447 1.00 91.81 224 ASN A O 1
ATOM 1798 N N . ASP A 1 225 ? 17.903 -5.599 -36.132 1.00 93.56 225 ASP A N 1
ATOM 1799 C CA . ASP A 1 225 ? 17.059 -4.400 -36.126 1.00 93.56 225 ASP A CA 1
ATOM 1800 C C . ASP A 1 225 ? 16.973 -3.827 -34.705 1.00 93.56 225 ASP A C 1
ATOM 1802 O O . ASP A 1 225 ? 16.853 -4.591 -33.746 1.00 93.56 225 ASP A O 1
ATOM 1806 N N . GLU A 1 226 ? 17.024 -2.499 -34.564 1.00 94.75 226 GLU A N 1
ATOM 1807 C CA . GLU A 1 226 ? 17.052 -1.824 -33.258 1.00 94.75 226 GLU A CA 1
ATOM 1808 C C . GLU A 1 226 ? 15.822 -2.150 -32.413 1.00 94.75 226 GLU A C 1
ATOM 1810 O O . GLU A 1 226 ? 15.936 -2.569 -31.258 1.00 94.75 226 GLU A O 1
ATOM 1815 N N . PHE A 1 227 ? 14.636 -1.990 -33.004 1.00 96.81 227 PHE A N 1
ATOM 1816 C CA . PHE A 1 227 ? 13.378 -2.213 -32.313 1.00 96.81 227 PHE A CA 1
ATOM 1817 C C . PHE A 1 227 ? 13.261 -3.675 -31.885 1.00 96.81 227 PHE A C 1
ATOM 1819 O O . PHE A 1 227 ? 12.974 -3.962 -30.721 1.00 96.81 227 PHE A O 1
ATOM 1826 N N . LYS A 1 228 ? 13.538 -4.611 -32.800 1.00 96.19 228 LYS A N 1
ATOM 1827 C CA . LYS A 1 228 ? 13.543 -6.043 -32.488 1.00 96.19 228 LYS A CA 1
ATOM 1828 C C . LYS A 1 228 ? 14.568 -6.381 -31.413 1.00 96.19 228 LYS A C 1
ATOM 1830 O O . LYS A 1 228 ? 14.247 -7.154 -30.516 1.00 96.19 228 LYS A O 1
ATOM 1835 N N . ASN A 1 229 ? 15.750 -5.769 -31.437 1.00 95.81 229 ASN A N 1
ATOM 1836 C CA . ASN A 1 229 ? 16.776 -5.991 -30.426 1.00 95.81 229 ASN A CA 1
ATOM 1837 C C . ASN A 1 229 ? 16.297 -5.559 -29.035 1.00 95.81 229 ASN A C 1
ATOM 1839 O O . ASN A 1 229 ? 16.406 -6.327 -28.078 1.00 95.81 229 ASN A O 1
ATOM 1843 N N . ILE A 1 230 ? 15.715 -4.360 -28.929 1.00 96.50 230 ILE A N 1
ATOM 1844 C CA . ILE A 1 230 ? 15.148 -3.855 -27.673 1.00 96.50 230 ILE A CA 1
ATOM 1845 C C . ILE A 1 230 ? 14.023 -4.776 -27.192 1.00 96.50 230 ILE A C 1
ATOM 1847 O O . ILE A 1 230 ? 14.035 -5.177 -26.028 1.00 96.50 230 ILE A O 1
ATOM 1851 N N . VAL A 1 231 ? 13.099 -5.173 -28.077 1.00 97.56 231 VAL A N 1
ATOM 1852 C CA . VAL A 1 231 ? 12.035 -6.133 -27.744 1.00 97.56 231 VAL A CA 1
ATOM 1853 C C . VAL A 1 231 ? 12.644 -7.423 -27.203 1.00 97.56 231 VAL A C 1
ATOM 1855 O O . VAL A 1 231 ? 12.296 -7.822 -26.098 1.00 97.56 231 VAL A O 1
ATOM 1858 N N . SER A 1 232 ? 13.595 -8.039 -27.907 1.00 95.88 232 SER A N 1
ATOM 1859 C CA . SER A 1 232 ? 14.228 -9.299 -27.503 1.00 95.88 232 SER A CA 1
ATOM 1860 C C . SER A 1 232 ? 14.934 -9.203 -26.145 1.00 95.88 232 SER A C 1
ATOM 1862 O O . SER A 1 232 ? 14.848 -10.145 -25.352 1.00 95.88 232 SER A O 1
ATOM 1864 N N . VAL A 1 233 ? 15.587 -8.077 -25.833 1.00 95.81 233 VAL A N 1
ATOM 1865 C CA . VAL A 1 233 ? 16.273 -7.861 -24.546 1.00 95.81 233 VAL A CA 1
ATOM 1866 C C . VAL A 1 233 ? 15.294 -7.560 -23.409 1.00 95.81 233 VAL A C 1
ATOM 1868 O O . VAL A 1 233 ? 15.463 -8.104 -22.322 1.00 95.81 233 VAL A O 1
ATOM 1871 N N . VAL A 1 234 ? 14.256 -6.747 -23.620 1.00 96.62 234 VAL A N 1
ATOM 1872 C CA . VAL A 1 234 ? 13.215 -6.506 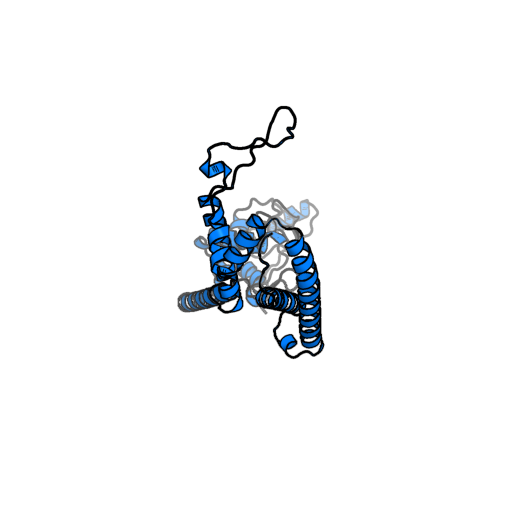-22.598 1.00 96.62 234 VAL A CA 1
ATOM 1873 C C . VAL A 1 234 ? 12.420 -7.789 -22.335 1.00 96.62 234 VAL A C 1
ATOM 1875 O O . VAL A 1 234 ? 12.096 -8.121 -21.192 1.00 96.62 234 VAL A O 1
ATOM 1878 N N . TRP A 1 235 ? 12.159 -8.559 -23.389 1.00 96.44 235 TRP A N 1
ATOM 1879 C CA . TRP A 1 235 ? 11.426 -9.812 -23.317 1.00 96.44 235 TRP A CA 1
ATOM 1880 C C . TRP A 1 235 ? 12.211 -10.882 -22.565 1.00 96.44 235 TRP A C 1
ATOM 1882 O O . TRP A 1 235 ? 11.710 -11.438 -21.590 1.00 96.44 235 TRP A O 1
ATOM 1892 N N . ASN A 1 236 ? 13.456 -11.154 -22.962 1.00 95.00 236 ASN A N 1
ATOM 1893 C CA . ASN A 1 236 ? 14.235 -12.284 -22.444 1.00 95.00 236 ASN A CA 1
ATOM 1894 C C . ASN A 1 236 ? 15.224 -11.913 -21.330 1.00 95.00 236 ASN A C 1
ATOM 1896 O O . ASN A 1 236 ? 15.753 -12.803 -20.664 1.00 95.00 236 ASN A O 1
ATOM 1900 N N . GLY A 1 237 ? 15.462 -10.624 -21.101 1.00 94.25 237 GLY A N 1
ATOM 1901 C CA . GLY A 1 237 ? 16.558 -10.146 -20.267 1.00 94.25 237 GLY A CA 1
ATOM 1902 C C . GLY A 1 237 ? 17.920 -10.257 -20.960 1.00 94.25 237 GLY A C 1
ATOM 1903 O O . GLY A 1 237 ? 18.058 -10.761 -22.079 1.00 94.25 237 GLY A O 1
ATOM 1904 N N . SER A 1 238 ? 18.965 -9.786 -20.280 1.00 92.88 238 SER A N 1
ATOM 1905 C CA . SER A 1 238 ? 20.342 -9.925 -20.757 1.00 92.88 238 SER A CA 1
ATOM 1906 C C . SER A 1 238 ? 20.918 -11.287 -20.375 1.00 92.88 238 SER A C 1
ATOM 1908 O O . SER A 1 238 ? 20.877 -11.702 -19.217 1.00 92.88 238 SER A O 1
ATOM 1910 N N . LYS A 1 239 ? 21.551 -11.956 -21.346 1.00 87.44 239 LYS A N 1
ATOM 1911 C CA . LYS A 1 239 ? 22.282 -13.214 -21.114 1.00 87.44 239 LYS A CA 1
ATOM 1912 C C . LYS A 1 239 ? 23.586 -13.007 -20.339 1.00 87.44 239 LYS A C 1
ATOM 1914 O O . LYS A 1 239 ? 24.063 -13.932 -19.689 1.00 87.44 239 LYS A O 1
ATOM 1919 N N . THR A 1 240 ? 24.183 -11.821 -20.442 1.00 83.88 240 THR A N 1
ATOM 1920 C CA . THR A 1 240 ? 25.502 -11.504 -19.874 1.00 83.88 240 THR A CA 1
ATOM 1921 C C . THR A 1 240 ? 25.403 -10.780 -18.536 1.00 83.88 240 THR A C 1
ATOM 1923 O O . THR A 1 240 ? 26.322 -10.876 -17.726 1.00 83.88 240 THR A O 1
ATOM 1926 N N . ASN A 1 241 ? 24.287 -10.094 -18.272 1.00 87.75 241 ASN A N 1
ATOM 1927 C CA . ASN A 1 241 ? 24.037 -9.414 -17.008 1.00 87.75 241 ASN A CA 1
ATOM 1928 C C . ASN A 1 241 ? 22.632 -9.738 -16.466 1.00 87.75 241 ASN A C 1
ATOM 1930 O O . ASN A 1 241 ? 21.673 -9.053 -16.825 1.00 87.75 241 ASN A O 1
ATOM 1934 N N . PRO A 1 242 ? 22.511 -10.700 -15.531 1.00 87.00 242 PRO A N 1
ATOM 1935 C CA . PRO A 1 242 ? 21.230 -11.093 -14.936 1.00 87.00 242 PRO A CA 1
ATOM 1936 C C . PRO A 1 242 ? 20.463 -9.965 -14.228 1.00 87.00 242 PRO A C 1
ATOM 1938 O O . PRO A 1 242 ? 19.279 -10.123 -13.943 1.00 87.00 242 PRO A O 1
ATOM 1941 N N . THR A 1 243 ? 21.111 -8.827 -13.943 1.00 90.69 243 THR A N 1
ATOM 1942 C CA . THR A 1 243 ? 20.442 -7.633 -13.397 1.00 90.69 243 THR A CA 1
ATOM 1943 C C . THR A 1 243 ? 19.397 -7.085 -14.373 1.00 90.69 243 THR A C 1
ATOM 1945 O O . THR A 1 243 ? 18.363 -6.579 -13.941 1.00 90.69 243 THR A O 1
ATOM 1948 N N . MET A 1 244 ? 19.633 -7.218 -15.685 1.00 94.19 244 MET A N 1
ATOM 1949 C CA . MET A 1 244 ? 18.615 -6.963 -16.703 1.00 94.19 244 MET A CA 1
ATOM 1950 C C . MET A 1 244 ? 17.757 -8.220 -16.862 1.00 94.19 244 MET A C 1
ATOM 1952 O O . MET A 1 244 ? 18.073 -9.118 -17.645 1.00 94.19 244 MET A O 1
ATOM 1956 N N . ARG A 1 245 ? 16.697 -8.293 -16.058 1.00 94.19 245 ARG A N 1
ATOM 1957 C CA . ARG A 1 245 ? 15.771 -9.430 -15.997 1.00 94.19 245 ARG A CA 1
ATOM 1958 C C . ARG A 1 245 ? 14.825 -9.496 -17.202 1.00 94.19 245 ARG A C 1
ATOM 1960 O O . ARG A 1 245 ? 14.638 -8.518 -17.916 1.00 94.19 245 ARG A O 1
ATOM 1967 N N . SER A 1 246 ? 14.201 -10.658 -17.384 1.00 95.19 246 SER A N 1
ATOM 1968 C CA . SER A 1 246 ? 13.098 -10.860 -18.331 1.00 95.19 246 SER A CA 1
ATOM 1969 C C . SER A 1 246 ? 11.799 -10.286 -17.767 1.00 95.19 246 SER A C 1
ATOM 1971 O O . SER A 1 246 ? 11.368 -10.706 -16.691 1.00 95.19 246 SER A O 1
ATOM 1973 N N . PHE A 1 247 ? 11.164 -9.367 -18.498 1.00 95.19 247 PHE A N 1
ATOM 1974 C CA . PHE A 1 247 ? 9.911 -8.739 -18.063 1.00 95.19 247 PHE A CA 1
ATOM 1975 C C . PHE A 1 247 ? 8.655 -9.526 -18.454 1.00 95.19 247 PHE A C 1
ATOM 1977 O O . PHE A 1 247 ? 7.624 -9.388 -17.798 1.00 95.19 247 PHE A O 1
ATOM 1984 N N . ILE A 1 248 ? 8.737 -10.389 -19.475 1.00 93.38 248 ILE A N 1
ATOM 1985 C CA . ILE A 1 248 ? 7.624 -11.290 -19.810 1.00 93.38 248 ILE A CA 1
ATOM 1986 C C . ILE A 1 248 ? 7.504 -12.413 -18.768 1.00 93.38 248 ILE A C 1
ATOM 1988 O O . ILE A 1 248 ? 6.407 -12.743 -18.330 1.00 93.38 248 ILE A O 1
ATOM 1992 N N . ASN A 1 249 ? 8.637 -12.989 -18.338 1.00 91.88 249 ASN A N 1
ATOM 1993 C CA . ASN A 1 249 ? 8.651 -14.152 -17.449 1.00 91.88 249 ASN A CA 1
ATOM 1994 C C . ASN A 1 249 ? 8.363 -13.757 -15.999 1.00 91.88 249 ASN A C 1
ATOM 1996 O O . ASN A 1 249 ? 7.888 -14.586 -15.227 1.00 91.88 249 ASN A O 1
ATOM 2000 N N . SER A 1 250 ? 8.639 -12.503 -15.623 1.00 90.19 250 SER A N 1
ATOM 2001 C CA . SER A 1 250 ? 8.209 -11.951 -14.335 1.00 90.19 250 SER A CA 1
ATOM 2002 C C . SER A 1 250 ? 6.707 -11.652 -14.293 1.00 90.19 250 SER A C 1
ATOM 2004 O O . SER A 1 250 ? 6.158 -11.504 -13.205 1.00 90.19 250 SER A O 1
ATOM 2006 N N . GLY A 1 251 ? 6.042 -11.561 -15.453 1.00 90.38 251 GLY A N 1
ATOM 2007 C CA . GLY A 1 251 ? 4.653 -11.115 -15.567 1.00 90.38 251 GLY A CA 1
ATOM 2008 C C . GLY A 1 251 ? 4.461 -9.613 -15.323 1.00 90.38 251 GLY A C 1
ATOM 2009 O O . GLY A 1 251 ? 3.322 -9.164 -15.224 1.00 90.38 251 GLY A O 1
ATOM 2010 N N . GLU A 1 252 ? 5.548 -8.837 -15.218 1.00 91.62 252 GLU A N 1
ATOM 2011 C CA . GLU A 1 252 ? 5.498 -7.385 -14.983 1.00 91.62 252 GLU A CA 1
ATOM 2012 C C . GLU A 1 252 ? 5.061 -6.611 -16.233 1.00 91.62 252 GLU A C 1
ATOM 2014 O O . GLU A 1 252 ? 4.432 -5.563 -16.105 1.00 91.62 252 GLU A O 1
ATOM 2019 N N . LEU A 1 253 ? 5.378 -7.122 -17.429 1.00 94.88 253 LEU A N 1
ATOM 2020 C CA . LEU A 1 253 ? 4.952 -6.555 -18.708 1.00 94.88 253 LEU A CA 1
ATOM 2021 C C . LEU A 1 253 ? 4.283 -7.611 -19.583 1.00 94.88 253 LEU A C 1
ATOM 2023 O O . LEU A 1 253 ? 4.697 -8.770 -19.607 1.00 94.88 253 LEU A O 1
ATOM 2027 N N . LYS A 1 254 ? 3.289 -7.183 -20.366 1.00 92.69 254 LYS A N 1
ATOM 2028 C CA . LYS A 1 254 ? 2.711 -7.982 -21.454 1.00 92.69 254 LYS A CA 1
ATOM 2029 C C . LYS A 1 254 ? 3.332 -7.594 -22.791 1.00 92.69 254 LYS A C 1
ATOM 2031 O O . LYS A 1 254 ? 3.970 -6.551 -22.919 1.00 92.69 254 LYS A O 1
ATOM 2036 N N . GLY A 1 255 ? 3.120 -8.414 -23.818 1.00 94.50 255 GLY A N 1
ATOM 2037 C CA . GLY A 1 255 ? 3.726 -8.200 -25.135 1.00 94.50 255 GLY A CA 1
ATOM 2038 C C . GLY A 1 255 ? 3.417 -6.829 -25.747 1.00 94.50 255 GLY A C 1
ATOM 2039 O O . GLY A 1 255 ? 4.318 -6.173 -26.269 1.00 94.50 255 GLY A O 1
ATOM 2040 N N . ASN A 1 256 ? 2.178 -6.345 -25.613 1.00 94.38 256 ASN A N 1
ATOM 2041 C CA . ASN A 1 256 ? 1.809 -5.009 -26.094 1.00 94.38 256 ASN A CA 1
ATOM 2042 C C . ASN A 1 256 ? 2.500 -3.886 -25.302 1.00 94.38 256 ASN A C 1
ATOM 2044 O O . ASN A 1 256 ? 2.828 -2.854 -25.880 1.00 94.38 256 ASN A O 1
ATOM 2048 N N . ASP A 1 257 ? 2.775 -4.084 -24.013 1.00 96.31 257 ASP A N 1
ATOM 2049 C CA . ASP A 1 257 ? 3.503 -3.107 -23.196 1.00 96.31 257 ASP A CA 1
ATOM 2050 C C . ASP A 1 257 ? 4.988 -3.059 -23.572 1.00 96.31 257 ASP A C 1
ATOM 2052 O O . ASP A 1 257 ? 5.580 -1.981 -23.638 1.00 96.31 257 ASP A O 1
ATOM 2056 N N . ILE A 1 258 ? 5.569 -4.214 -23.916 1.00 97.38 258 ILE A N 1
ATOM 2057 C CA . ILE A 1 258 ? 6.936 -4.303 -24.443 1.00 97.38 258 ILE A CA 1
ATOM 2058 C C . ILE A 1 258 ? 7.051 -3.541 -25.772 1.00 97.38 258 ILE A C 1
ATOM 2060 O O . ILE A 1 258 ? 8.006 -2.792 -25.965 1.00 97.38 258 ILE A O 1
ATOM 2064 N N . VAL A 1 259 ? 6.061 -3.659 -26.665 1.00 97.56 259 VAL A N 1
ATOM 2065 C CA . VAL A 1 259 ? 6.015 -2.876 -27.915 1.00 97.56 259 VAL A CA 1
ATOM 2066 C C . VAL A 1 259 ? 6.007 -1.371 -27.637 1.00 97.56 259 VAL A C 1
ATOM 2068 O O . VAL A 1 259 ? 6.736 -0.625 -28.295 1.00 97.56 259 VAL A O 1
ATOM 2071 N N . LYS A 1 260 ? 5.217 -0.916 -26.656 1.00 98.06 260 LYS A N 1
ATOM 2072 C CA . LYS A 1 260 ? 5.124 0.505 -26.287 1.00 98.06 260 LYS A CA 1
ATOM 2073 C C . LYS A 1 260 ? 6.461 1.039 -25.779 1.00 98.06 260 LYS A C 1
ATOM 2075 O O . LYS A 1 260 ? 6.971 2.017 -26.322 1.00 98.06 260 LYS A O 1
ATOM 2080 N N . VAL A 1 261 ? 7.065 0.377 -24.787 1.00 97.94 261 VAL A N 1
ATOM 2081 C CA . VAL A 1 261 ? 8.344 0.834 -24.214 1.00 97.94 261 VAL A CA 1
ATOM 2082 C C . VAL A 1 261 ? 9.489 0.741 -25.225 1.00 97.94 261 VAL A C 1
ATOM 2084 O O . VAL A 1 261 ? 10.305 1.655 -25.297 1.00 97.94 261 VAL A O 1
ATOM 2087 N N . ALA A 1 262 ? 9.520 -0.295 -26.071 1.00 98.00 262 ALA A N 1
ATOM 2088 C CA . ALA A 1 262 ? 10.511 -0.398 -27.138 1.00 98.00 262 ALA A CA 1
ATOM 2089 C C . ALA A 1 262 ? 10.355 0.730 -28.168 1.00 98.00 262 ALA A C 1
ATOM 2091 O O . ALA A 1 262 ? 11.351 1.308 -28.591 1.00 98.00 262 ALA A O 1
ATOM 2092 N N . SER A 1 263 ? 9.118 1.101 -28.520 1.00 98.19 263 SER A N 1
ATOM 2093 C CA . SER A 1 263 ? 8.861 2.217 -29.441 1.00 98.19 263 SER A CA 1
ATOM 2094 C C . SER A 1 263 ? 9.331 3.551 -28.858 1.00 98.19 263 SER A C 1
ATOM 2096 O O . SER A 1 263 ? 9.958 4.342 -29.558 1.00 98.19 263 SER A O 1
ATOM 2098 N N . TYR A 1 264 ? 9.101 3.779 -27.563 1.00 98.38 264 TYR A N 1
ATOM 2099 C CA . TYR A 1 264 ? 9.631 4.951 -26.865 1.00 98.38 264 TYR A CA 1
ATOM 2100 C C . TYR A 1 264 ? 11.168 4.990 -26.865 1.00 98.38 264 TYR A C 1
ATOM 2102 O O . TYR A 1 264 ? 11.752 6.030 -27.158 1.00 98.38 264 TYR A O 1
ATOM 2110 N N . LEU A 1 265 ? 11.833 3.865 -26.590 1.00 97.56 265 LEU A N 1
ATOM 2111 C CA . LEU A 1 265 ? 13.298 3.802 -26.551 1.00 97.56 265 LEU A CA 1
ATOM 2112 C C . LEU A 1 265 ? 13.939 4.036 -27.923 1.00 97.56 265 LEU A C 1
ATOM 2114 O O . LEU A 1 265 ? 14.893 4.805 -28.000 1.00 97.56 265 LEU A O 1
ATOM 2118 N N . VAL A 1 266 ? 13.386 3.454 -28.994 1.00 96.75 266 VAL A N 1
ATOM 2119 C CA . VAL A 1 266 ? 13.825 3.742 -30.374 1.00 96.75 266 VAL A CA 1
ATOM 2120 C C . VAL A 1 266 ? 13.656 5.228 -30.679 1.00 96.75 266 VAL A C 1
ATOM 2122 O O . VAL A 1 266 ? 14.599 5.886 -31.110 1.00 96.75 266 VAL A O 1
ATOM 2125 N N . HIS A 1 267 ? 12.479 5.792 -30.387 1.00 96.88 267 HIS A N 1
ATOM 2126 C CA . HIS A 1 267 ? 12.226 7.216 -30.599 1.00 96.88 267 HIS A CA 1
ATOM 2127 C C . HIS A 1 267 ? 13.249 8.092 -29.869 1.00 96.88 267 HIS A C 1
ATOM 2129 O O . HIS A 1 267 ? 13.771 9.054 -30.434 1.00 96.88 267 HIS A O 1
ATOM 2135 N N . LEU A 1 268 ? 13.564 7.754 -28.621 1.00 95.88 268 LEU A N 1
ATOM 2136 C CA . LEU A 1 268 ? 14.517 8.492 -27.810 1.00 95.88 268 LEU A CA 1
ATOM 2137 C C . LEU A 1 268 ? 15.948 8.358 -28.344 1.00 95.88 268 LEU A C 1
ATOM 2139 O O . LEU A 1 268 ? 16.664 9.356 -28.414 1.00 95.88 268 LEU A O 1
ATOM 2143 N N . ASN A 1 269 ? 16.359 7.164 -28.772 1.00 94.38 269 ASN A N 1
ATOM 2144 C CA . ASN A 1 269 ? 17.662 6.937 -29.391 1.00 94.38 269 ASN A CA 1
ATOM 2145 C C . ASN A 1 269 ? 17.827 7.733 -30.696 1.00 94.38 269 ASN A C 1
ATOM 2147 O O . ASN A 1 269 ? 18.860 8.369 -30.910 1.00 94.38 269 ASN A O 1
ATOM 2151 N N . GLU A 1 270 ? 16.797 7.761 -31.544 1.00 92.25 270 GLU A N 1
ATOM 2152 C CA . GLU A 1 270 ? 16.828 8.469 -32.827 1.00 92.25 270 GLU A CA 1
ATOM 2153 C C . GLU A 1 270 ? 16.766 9.996 -32.685 1.00 92.25 270 GLU A C 1
ATOM 2155 O O . GLU A 1 270 ? 17.368 10.719 -33.483 1.00 92.25 270 GLU A O 1
ATOM 2160 N N . THR A 1 271 ? 16.033 10.503 -31.691 1.00 94.06 271 THR A N 1
ATOM 2161 C CA . THR A 1 271 ? 15.844 11.951 -31.489 1.00 94.06 271 THR A CA 1
ATOM 2162 C C . THR A 1 271 ? 16.900 12.590 -30.597 1.00 94.06 271 THR A C 1
ATOM 2164 O O . THR A 1 271 ? 17.094 13.809 -30.651 1.00 94.06 271 THR A O 1
ATOM 2167 N N . THR A 1 272 ? 17.617 11.795 -29.800 1.00 95.12 272 THR A N 1
ATOM 2168 C CA . THR A 1 272 ? 18.692 12.310 -28.953 1.00 95.12 272 THR A CA 1
ATOM 2169 C C . THR A 1 272 ? 19.861 12.795 -29.802 1.00 95.12 272 THR A C 1
ATOM 2171 O O . THR A 1 272 ? 20.350 12.122 -30.708 1.00 95.12 272 THR A O 1
ATOM 2174 N N . LYS A 1 273 ? 20.360 13.993 -29.486 1.00 94.25 273 LYS A N 1
ATOM 2175 C CA . LYS A 1 273 ? 21.549 14.539 -30.137 1.00 94.25 273 LYS A CA 1
ATOM 2176 C C . LYS A 1 273 ? 22.793 13.760 -29.700 1.00 94.25 273 LYS A C 1
ATOM 2178 O O . LYS A 1 273 ? 23.186 13.830 -28.536 1.00 94.25 273 LYS A O 1
ATOM 2183 N N . LYS A 1 274 ? 23.442 13.106 -30.663 1.00 93.56 274 LYS A N 1
ATOM 2184 C CA . LYS A 1 274 ? 24.687 12.352 -30.474 1.00 93.56 274 LYS A CA 1
ATOM 2185 C C . LYS A 1 274 ? 25.913 13.150 -30.926 1.00 93.56 274 LYS A C 1
ATOM 2187 O O . LYS A 1 274 ? 25.835 14.023 -31.796 1.00 93.56 274 LYS A O 1
ATOM 2192 N N . ASN A 1 275 ? 27.046 12.853 -30.309 1.00 93.06 275 ASN A N 1
ATOM 2193 C CA . ASN A 1 275 ? 28.369 13.321 -30.694 1.00 93.06 275 ASN A CA 1
ATOM 2194 C C . ASN A 1 275 ? 28.872 12.553 -31.932 1.00 93.06 275 ASN A C 1
ATOM 2196 O O . ASN A 1 275 ? 28.330 11.500 -32.267 1.00 93.06 275 ASN A O 1
ATOM 2200 N N . PRO A 1 276 ? 29.928 13.034 -32.617 1.00 90.38 276 PRO A N 1
ATOM 2201 C CA . PRO A 1 276 ? 30.494 12.333 -33.774 1.00 90.38 276 PRO A CA 1
ATOM 2202 C C . PRO A 1 276 ? 31.002 10.914 -33.475 1.00 90.38 276 PRO A C 1
ATOM 2204 O O . PRO A 1 276 ? 31.053 10.088 -34.380 1.00 90.38 276 PRO A O 1
ATOM 2207 N N . ASP A 1 277 ? 31.378 10.636 -32.224 1.00 89.50 277 ASP A N 1
ATOM 2208 C CA . ASP A 1 277 ? 31.789 9.313 -31.745 1.00 89.50 277 ASP A CA 1
ATOM 2209 C C . ASP A 1 277 ? 30.601 8.422 -31.342 1.00 89.50 277 ASP A C 1
ATOM 2211 O O . ASP A 1 277 ? 30.815 7.374 -30.739 1.00 89.50 277 ASP A O 1
ATOM 2215 N N . GLY A 1 278 ? 29.362 8.830 -31.638 1.00 90.00 278 GLY A N 1
ATOM 2216 C CA . GLY A 1 278 ? 28.135 8.092 -31.328 1.00 90.00 278 GLY A CA 1
ATOM 2217 C C . GLY A 1 278 ? 27.685 8.188 -29.866 1.00 90.00 278 GLY A C 1
ATOM 2218 O O . GLY A 1 278 ? 26.641 7.643 -29.518 1.00 90.00 278 GLY A O 1
ATOM 2219 N N . SER A 1 279 ? 28.440 8.869 -28.994 1.00 93.12 279 SER A N 1
ATOM 2220 C CA . SER A 1 279 ? 28.055 9.068 -27.591 1.00 93.12 279 SER A CA 1
ATOM 2221 C C . SER A 1 279 ? 26.941 10.109 -27.442 1.00 93.12 279 SER A C 1
ATOM 2223 O O . SER A 1 279 ? 26.821 11.027 -28.253 1.00 93.12 279 SER A O 1
ATOM 2225 N N . SER A 1 280 ? 26.142 10.016 -26.382 1.00 94.44 280 SER A N 1
ATOM 2226 C CA . SER A 1 280 ? 25.143 11.028 -26.016 1.00 94.44 280 SER A CA 1
ATOM 2227 C C . SER A 1 280 ? 25.387 11.554 -24.595 1.00 94.44 280 SER A C 1
ATOM 2229 O O . SER A 1 280 ? 26.318 11.133 -23.902 1.00 94.44 280 SER A O 1
ATOM 2231 N N . ALA A 1 281 ? 24.583 12.525 -24.156 1.00 93.75 281 ALA A N 1
ATOM 2232 C CA . ALA A 1 281 ? 24.645 13.016 -22.783 1.00 93.75 281 ALA A CA 1
ATOM 2233 C C . ALA A 1 281 ? 24.211 11.922 -21.792 1.00 93.75 281 ALA A C 1
ATOM 2235 O O . ALA A 1 281 ? 23.177 11.290 -21.985 1.00 93.75 281 ALA A O 1
ATOM 2236 N N . GLY A 1 282 ? 24.974 11.742 -20.711 1.00 94.19 282 GLY A N 1
ATOM 2237 C CA . GLY A 1 282 ? 24.671 10.747 -19.686 1.00 94.19 282 GLY A CA 1
ATOM 2238 C C . GLY A 1 282 ? 25.879 9.913 -19.283 1.00 94.19 282 GLY A C 1
ATOM 2239 O O . GLY A 1 282 ? 27.013 10.398 -19.235 1.00 94.19 282 GLY A O 1
ATOM 2240 N N . LYS A 1 283 ? 25.620 8.647 -18.958 1.00 95.31 283 LYS A N 1
ATOM 2241 C CA . LYS A 1 283 ? 26.637 7.646 -18.640 1.00 95.31 283 LYS A CA 1
ATOM 2242 C C . LYS A 1 283 ? 27.518 7.382 -19.863 1.00 95.31 283 LYS A C 1
ATOM 2244 O O . LYS A 1 283 ? 27.042 7.393 -20.994 1.00 95.31 283 LYS A O 1
ATOM 2249 N N . ALA A 1 284 ? 28.805 7.134 -19.614 1.00 93.69 284 ALA A N 1
ATOM 2250 C CA . ALA A 1 284 ? 29.772 6.852 -20.669 1.00 93.69 284 ALA A CA 1
ATOM 2251 C C . ALA A 1 284 ? 29.354 5.623 -21.506 1.00 93.69 284 ALA A C 1
ATOM 2253 O O . ALA A 1 284 ? 28.835 4.670 -20.916 1.00 93.69 284 ALA A O 1
ATOM 2254 N N . PRO A 1 285 ? 29.624 5.617 -22.827 1.00 93.19 285 PRO A N 1
ATOM 2255 C CA . PRO A 1 285 ? 29.195 4.539 -23.711 1.00 93.19 285 PRO A CA 1
ATOM 2256 C C . PRO A 1 285 ? 29.732 3.162 -23.319 1.00 93.19 285 PRO A C 1
ATOM 2258 O O . PRO A 1 285 ? 30.859 3.036 -22.826 1.00 93.19 285 PRO A O 1
ATOM 2261 N N . GLN A 1 286 ? 28.930 2.118 -23.543 1.00 92.06 286 GLN A N 1
ATOM 2262 C CA . GLN A 1 286 ? 29.256 0.747 -23.146 1.00 92.06 286 GLN A CA 1
ATOM 2263 C C . GLN A 1 286 ? 28.883 -0.258 -24.240 1.00 92.06 286 GLN A C 1
ATOM 2265 O O . GLN A 1 286 ? 27.734 -0.318 -24.662 1.00 92.06 286 GLN A O 1
ATOM 2270 N N . GLY A 1 287 ? 29.827 -1.124 -24.609 1.00 91.38 287 GLY A N 1
ATOM 2271 C CA . GLY A 1 287 ? 29.604 -2.175 -25.603 1.00 91.38 287 GLY A CA 1
ATOM 2272 C C . GLY A 1 287 ? 30.127 -1.800 -26.983 1.00 91.38 287 GLY A C 1
ATOM 2273 O O . GLY A 1 287 ? 31.085 -1.035 -27.099 1.00 91.38 287 GLY A O 1
ATOM 2274 N N . ASP A 1 288 ? 29.511 -2.381 -28.006 1.00 92.62 288 ASP A N 1
ATOM 2275 C CA . ASP A 1 288 ? 29.936 -2.276 -29.401 1.00 92.62 288 ASP A CA 1
ATOM 2276 C C . ASP A 1 288 ? 28.906 -1.496 -30.231 1.00 92.62 288 ASP A C 1
ATOM 2278 O O . ASP A 1 288 ? 27.763 -1.302 -29.812 1.00 92.62 288 ASP A O 1
ATOM 2282 N N . ILE A 1 289 ? 29.302 -1.055 -31.427 1.00 92.75 289 ILE A N 1
ATOM 2283 C CA . ILE A 1 289 ? 28.379 -0.416 -32.369 1.00 92.75 289 ILE A CA 1
ATOM 2284 C C . ILE A 1 289 ? 27.560 -1.494 -33.073 1.00 92.75 289 ILE A C 1
ATOM 2286 O O . ILE A 1 289 ? 28.108 -2.430 -33.667 1.00 92.75 289 ILE A O 1
ATOM 2290 N N . ALA A 1 290 ? 26.243 -1.346 -33.008 1.00 90.19 290 ALA A N 1
ATOM 2291 C CA . ALA A 1 290 ? 25.290 -2.282 -33.580 1.00 90.19 290 ALA A CA 1
ATOM 2292 C C . ALA A 1 290 ? 25.121 -2.120 -35.107 1.00 90.19 290 ALA A C 1
ATOM 2294 O O . ALA A 1 290 ? 25.363 -1.032 -35.639 1.00 90.19 290 ALA A O 1
ATOM 2295 N N . PRO A 1 291 ? 24.671 -3.168 -35.829 1.00 88.31 291 PRO A N 1
ATOM 2296 C CA . PRO A 1 291 ? 24.574 -3.146 -37.294 1.00 88.31 291 PRO A CA 1
ATOM 2297 C C . PRO A 1 291 ? 23.537 -2.156 -37.848 1.00 88.31 291 PRO A C 1
ATOM 2299 O O . PRO A 1 291 ? 23.665 -1.719 -38.990 1.00 88.31 291 PRO A O 1
ATOM 2302 N N . TRP A 1 292 ? 22.528 -1.777 -37.058 1.00 90.44 292 TRP A N 1
ATOM 2303 C CA . TRP A 1 292 ? 21.486 -0.819 -37.458 1.00 90.44 292 TRP A CA 1
ATOM 2304 C C . TRP A 1 292 ? 21.914 0.651 -37.337 1.00 90.44 292 TRP A C 1
ATOM 2306 O O . TRP A 1 292 ? 21.226 1.539 -37.846 1.00 90.44 292 TRP A O 1
ATOM 2316 N N . VAL A 1 293 ? 23.045 0.933 -36.682 1.00 91.06 293 VAL A N 1
ATOM 2317 C CA . VAL A 1 293 ? 23.541 2.301 -36.500 1.00 91.06 293 VAL A CA 1
ATOM 2318 C C . VAL A 1 293 ? 23.967 2.887 -37.847 1.00 91.06 293 VAL A C 1
ATOM 2320 O O . VAL A 1 293 ? 24.654 2.251 -38.646 1.00 91.06 293 VAL A O 1
ATOM 2323 N N . LYS A 1 294 ? 23.586 4.141 -38.110 1.00 87.06 294 LYS A N 1
ATOM 2324 C CA . LYS A 1 294 ? 23.924 4.834 -39.362 1.00 87.06 294 LYS A CA 1
ATOM 2325 C C . LYS A 1 294 ? 25.411 5.208 -39.386 1.00 87.06 294 LYS A C 1
ATOM 2327 O O . LYS A 1 294 ? 25.902 5.870 -38.481 1.00 87.06 294 LYS A O 1
ATOM 2332 N N . ASN A 1 295 ? 26.104 4.866 -40.474 1.00 86.69 295 ASN A N 1
ATOM 2333 C CA . ASN A 1 295 ? 27.532 5.153 -40.698 1.00 86.69 295 ASN A CA 1
ATOM 2334 C C . ASN A 1 295 ? 28.468 4.659 -39.568 1.00 86.69 295 ASN A C 1
ATOM 2336 O O . ASN A 1 295 ? 29.280 5.439 -39.056 1.00 86.69 295 ASN A O 1
ATOM 2340 N N . PRO A 1 296 ? 28.430 3.364 -39.202 1.00 88.94 296 PRO A N 1
ATOM 2341 C CA . PRO A 1 296 ? 29.135 2.862 -38.024 1.00 88.94 296 PRO A CA 1
ATOM 2342 C C . PRO A 1 296 ? 30.665 2.989 -38.146 1.00 88.94 296 PRO A C 1
ATOM 2344 O O . PRO A 1 296 ? 31.357 3.187 -37.151 1.00 88.94 296 PRO A O 1
ATOM 2347 N N . GLN A 1 297 ? 31.224 2.965 -39.362 1.00 88.31 297 GLN A N 1
ATOM 2348 C CA . GLN A 1 297 ? 32.659 3.181 -39.586 1.00 88.31 297 GLN A CA 1
ATOM 2349 C C . GLN A 1 297 ? 33.103 4.608 -39.235 1.00 88.31 297 GLN A C 1
ATOM 2351 O O . GLN A 1 297 ? 34.181 4.779 -38.669 1.00 88.31 297 GLN A O 1
ATOM 2356 N N . ALA A 1 298 ? 32.278 5.622 -39.518 1.00 88.94 298 ALA A N 1
ATOM 2357 C CA . ALA A 1 298 ? 32.597 7.008 -39.176 1.00 88.94 298 ALA A CA 1
ATOM 2358 C C . ALA A 1 298 ? 32.639 7.205 -37.652 1.00 88.94 298 ALA A C 1
ATOM 2360 O O . ALA A 1 298 ? 33.536 7.876 -37.140 1.00 88.94 298 ALA A O 1
ATOM 2361 N N . ILE A 1 299 ? 31.721 6.547 -36.938 1.00 89.44 299 ILE A N 1
ATOM 2362 C CA . ILE A 1 299 ? 31.680 6.514 -35.472 1.00 89.44 299 ILE A CA 1
ATOM 2363 C C . ILE A 1 299 ? 32.956 5.875 -34.915 1.00 89.44 299 ILE A C 1
ATOM 2365 O O . ILE A 1 299 ? 33.604 6.451 -34.045 1.00 89.44 299 ILE A O 1
ATOM 2369 N N . VAL A 1 300 ? 33.385 4.733 -35.463 1.00 88.88 300 VAL A N 1
ATOM 2370 C CA . VAL A 1 300 ? 34.632 4.067 -35.043 1.00 88.88 300 VAL A CA 1
ATOM 2371 C C . VAL A 1 300 ? 35.862 4.938 -35.297 1.00 88.88 300 VAL A C 1
ATOM 2373 O O . VAL A 1 300 ? 36.763 4.992 -34.461 1.00 88.88 300 VAL A O 1
ATOM 2376 N N . GLU A 1 301 ? 35.938 5.621 -36.438 1.00 89.56 301 GLU A N 1
ATOM 2377 C CA . GLU A 1 301 ? 37.048 6.532 -36.735 1.00 89.56 301 GLU A CA 1
ATOM 2378 C C . GLU A 1 301 ? 37.087 7.733 -35.783 1.00 89.56 301 GLU A C 1
ATOM 2380 O O . GLU A 1 301 ? 38.170 8.137 -35.352 1.00 89.56 301 GLU A O 1
ATOM 2385 N N . ALA A 1 302 ? 35.925 8.294 -35.440 1.00 89.12 302 ALA A N 1
ATOM 2386 C CA . ALA A 1 302 ? 35.811 9.364 -34.456 1.00 89.12 302 ALA A CA 1
ATOM 2387 C C . ALA A 1 302 ? 36.209 8.878 -33.052 1.00 89.12 302 ALA A C 1
ATOM 2389 O O . ALA A 1 302 ? 37.065 9.495 -32.420 1.00 89.12 302 ALA A O 1
ATOM 2390 N N . ALA A 1 303 ? 35.703 7.721 -32.619 1.00 88.06 303 ALA A N 1
ATOM 2391 C CA . ALA A 1 303 ? 36.048 7.106 -31.338 1.00 88.06 303 ALA A CA 1
ATOM 2392 C C . ALA A 1 303 ? 37.558 6.820 -31.222 1.00 88.06 303 ALA A C 1
ATOM 2394 O O . ALA A 1 303 ? 38.178 7.126 -30.201 1.00 88.06 303 ALA A O 1
ATOM 2395 N N . LYS A 1 304 ? 38.194 6.336 -32.300 1.00 89.31 304 LYS A N 1
ATOM 2396 C CA . LYS A 1 304 ? 39.651 6.113 -32.351 1.00 89.31 304 LYS A CA 1
ATOM 2397 C C . LYS A 1 304 ? 40.461 7.396 -32.186 1.00 89.31 304 LYS A C 1
ATOM 2399 O O . LYS A 1 304 ? 41.504 7.365 -31.537 1.00 89.31 304 LYS A O 1
ATOM 2404 N N . LYS A 1 305 ? 40.005 8.524 -32.743 1.00 88.56 305 LYS A N 1
ATOM 2405 C CA . LYS A 1 305 ? 40.671 9.832 -32.561 1.00 88.56 305 LYS A CA 1
ATOM 2406 C C . LYS A 1 305 ? 40.637 10.299 -31.106 1.00 88.56 305 LYS A C 1
ATOM 2408 O O . LYS A 1 305 ? 41.532 11.024 -30.685 1.00 88.56 305 LYS A O 1
ATOM 2413 N N . GLU A 1 306 ? 39.649 9.845 -30.344 1.00 83.75 306 GLU A N 1
ATOM 2414 C CA . GLU A 1 306 ? 39.525 10.080 -28.904 1.00 83.75 306 GLU A CA 1
ATOM 2415 C C . GLU A 1 306 ? 40.217 9.000 -28.052 1.00 83.75 306 GLU A C 1
ATOM 2417 O O . GLU A 1 306 ? 40.103 9.004 -26.828 1.00 83.75 306 GLU A O 1
ATOM 2422 N N . GLY A 1 307 ? 40.948 8.071 -28.680 1.00 82.88 307 GLY A N 1
ATOM 2423 C CA . GLY A 1 307 ? 41.674 7.002 -27.995 1.00 82.88 307 GLY A CA 1
ATOM 2424 C C . GLY A 1 307 ? 40.805 5.827 -27.534 1.00 82.88 307 GLY A C 1
ATOM 2425 O O . GLY A 1 307 ? 41.259 5.037 -26.710 1.00 82.88 307 GLY A O 1
ATOM 2426 N N . LYS A 1 308 ? 39.573 5.693 -28.044 1.00 82.38 308 LYS A N 1
ATOM 2427 C CA . LYS A 1 308 ? 38.667 4.574 -27.746 1.00 82.38 308 LYS A CA 1
ATOM 2428 C C . LYS A 1 308 ? 38.774 3.503 -28.840 1.00 82.38 308 LYS A C 1
ATOM 2430 O O . LYS A 1 308 ? 38.662 3.806 -30.028 1.00 82.38 308 LYS A O 1
ATOM 2435 N N . GLU A 1 309 ? 38.959 2.242 -28.455 1.00 81.75 309 GLU A N 1
ATOM 2436 C CA . GLU A 1 309 ? 38.846 1.102 -29.375 1.00 81.75 309 GLU A CA 1
ATOM 2437 C C . GLU A 1 309 ? 37.432 0.520 -29.313 1.00 81.75 309 GLU A C 1
ATOM 2439 O O . GLU A 1 309 ? 36.999 0.051 -28.264 1.00 81.75 309 GLU A O 1
ATOM 2444 N N . VAL A 1 310 ? 36.719 0.545 -30.441 1.00 84.31 310 VAL A N 1
ATOM 2445 C CA . VAL A 1 310 ? 35.320 0.104 -30.548 1.00 84.31 310 VAL A CA 1
ATOM 2446 C C . VAL A 1 310 ? 35.170 -0.802 -31.766 1.00 84.31 310 VAL A C 1
ATOM 2448 O O . VAL A 1 310 ? 35.795 -0.556 -32.805 1.00 84.31 310 VAL A O 1
ATOM 2451 N N . LYS A 1 311 ? 34.364 -1.860 -31.647 1.00 88.06 311 LYS A N 1
ATOM 2452 C CA . LYS A 1 311 ? 34.068 -2.786 -32.745 1.00 88.06 311 LYS A CA 1
ATOM 2453 C C . LYS A 1 311 ? 32.682 -2.507 -33.321 1.00 88.06 311 LYS A C 1
ATOM 2455 O O . LYS A 1 311 ? 31.801 -2.006 -32.631 1.00 88.06 311 LYS A O 1
ATOM 2460 N N . VAL A 1 312 ? 32.506 -2.853 -34.595 1.00 87.56 312 VAL A N 1
ATOM 2461 C CA . VAL A 1 312 ? 31.193 -2.886 -35.251 1.00 87.56 312 VAL A CA 1
ATOM 2462 C C . VAL A 1 312 ? 30.770 -4.338 -35.356 1.00 87.56 312 VAL A C 1
ATOM 2464 O O . VAL A 1 312 ? 31.513 -5.154 -35.908 1.00 87.56 312 VAL A O 1
ATOM 2467 N N . VAL A 1 313 ? 29.586 -4.655 -34.847 1.00 86.06 313 VAL A N 1
ATOM 2468 C CA . VAL A 1 313 ? 28.956 -5.952 -35.082 1.00 86.06 313 VAL A CA 1
ATOM 2469 C C . VAL A 1 313 ? 28.309 -5.904 -36.459 1.00 86.06 313 VAL A C 1
ATOM 2471 O O . VAL A 1 313 ? 27.454 -5.064 -36.714 1.00 86.06 313 VAL A O 1
ATOM 2474 N N . THR A 1 314 ? 28.759 -6.763 -37.373 1.00 77.88 314 THR A N 1
ATOM 2475 C CA . THR A 1 314 ? 28.323 -6.728 -38.777 1.00 77.88 314 THR A CA 1
ATOM 2476 C C . THR A 1 314 ? 26.986 -7.424 -38.996 1.00 77.88 314 THR A C 1
ATOM 2478 O O . THR A 1 314 ? 26.171 -6.899 -39.738 1.00 77.88 314 THR A O 1
ATOM 2481 N N . GLU A 1 315 ? 26.758 -8.565 -38.342 1.00 73.62 315 GLU A N 1
ATOM 2482 C CA . GLU A 1 315 ? 25.484 -9.293 -38.304 1.00 73.62 315 GLU A CA 1
ATOM 2483 C C . GLU A 1 315 ? 25.462 -10.181 -37.055 1.00 73.62 315 GLU A C 1
ATOM 2485 O O . GLU A 1 315 ? 26.496 -10.729 -36.652 1.00 73.62 315 GLU A O 1
ATOM 2490 N N . VAL A 1 316 ? 24.286 -10.357 -36.457 1.00 77.62 316 VAL A N 1
ATOM 2491 C CA . VAL A 1 316 ? 24.070 -11.392 -35.445 1.00 77.62 316 VAL A CA 1
ATOM 2492 C C . VAL A 1 316 ? 23.790 -12.705 -36.172 1.00 77.62 316 VAL A C 1
ATOM 2494 O O . VAL A 1 316 ? 22.818 -12.815 -36.920 1.00 77.62 316 VAL A O 1
ATOM 2497 N N . SER A 1 317 ? 24.659 -13.702 -35.982 1.00 53.84 317 SER A N 1
ATOM 2498 C CA . SER A 1 317 ? 24.420 -15.050 -36.509 1.00 53.84 317 SER A CA 1
ATOM 2499 C C . SER A 1 317 ? 23.197 -15.638 -35.808 1.00 53.84 317 SER A C 1
ATOM 2501 O O . SER A 1 317 ? 23.189 -15.783 -34.587 1.00 53.84 317 SER A O 1
ATOM 2503 N N . GLY A 1 318 ? 22.146 -15.912 -36.584 1.00 48.38 318 GLY A N 1
ATOM 2504 C CA . GLY A 1 318 ? 20.912 -16.493 -36.067 1.00 48.38 318 GLY A CA 1
ATOM 2505 C C . GLY A 1 318 ? 21.194 -17.826 -35.376 1.00 48.38 318 GLY A C 1
ATOM 2506 O O . GLY A 1 318 ? 21.851 -18.692 -35.955 1.00 48.38 318 GLY A O 1
ATOM 2507 N N . ASN A 1 319 ? 20.707 -17.960 -34.145 1.00 36.81 319 ASN A N 1
ATOM 2508 C CA . ASN A 1 319 ? 20.542 -19.246 -33.472 1.00 36.81 319 ASN A CA 1
ATOM 2509 C C . ASN A 1 319 ? 19.107 -19.724 -33.660 1.00 36.81 319 ASN A C 1
ATOM 2511 O O . ASN A 1 319 ? 18.201 -18.888 -33.445 1.00 36.81 319 ASN A O 1
#

pLDDT: mean 89.86, std 8.86, range [36.81, 98.38]

InterPro domains:
  IPR009056 Cytochrome c-like domain [PF13442] (185-265)
  IPR009056 Cytochrome c-like domain [PS51007] (184-269)
  IPR032858 Cbb3-type cytochrome c oxidase subunit CcoP, N-terminal [PF14715] (104-142)
  IPR036909 Cytochrome c-like domain superfamily [G3DSA:1.10.760.10] (155-275)
  IPR036909 Cytochrome c-like domain superfamily [SSF46626] (120-271)
  IPR038414 Cbb3-type cytochrome c oxidase subunit CcoP, N-terminal domain superfamily [G3DSA:6.10.280.130] (77-154)
  IPR050597 Cytochrome c Oxidase Subunit [PTHR33751] (111-283)

Organism: NCBI:txid2509004

Secondary structure (DSSP, 8-state):
--PPPPHHHHHHHHHHHHHHHHHHHHSSGGGGG-HHHHHHHHHHHHHHHHHHHHHHHHHHHHHHTS-HHHHHHHHHHHHS-HHHHHHHHHHPPPHHHHHT--PEEEEEETTEEEE-PPPPHHHHHHHHHHHHHHHHHHHHHHH-STT-HHHHHHHHHHHHHHHHHHHHHHSPPP-TTT----GGGHHHHHHHIIIIIHHHH-GGG--SSSPPSSSSEES---SSSHHHHHHHHHHH--SS-TTS--TTTTTSS-HHHHHHHHHHHHHHHHHSPPPTTS--SSSPP-SEE-TTSSSHHHHHHHHHHTT---PBP--PPP-